Protein AF-A0A812L9G0-F1 (afdb_monomer_lite)

Structure (mmCIF, N/CA/C/O backbone):
data_AF-A0A812L9G0-F1
#
_entry.id   AF-A0A812L9G0-F1
#
loop_
_atom_site.group_PDB
_atom_site.id
_atom_site.type_symbol
_atom_site.label_atom_id
_atom_site.label_alt_id
_atom_site.label_comp_id
_atom_site.label_asym_id
_atom_site.label_entity_id
_atom_site.label_seq_id
_atom_site.pdbx_PDB_ins_code
_atom_site.Cartn_x
_atom_site.Cartn_y
_atom_site.Cartn_z
_atom_site.occupancy
_atom_site.B_iso_or_equiv
_atom_site.auth_seq_id
_atom_site.auth_comp_id
_atom_site.auth_asym_id
_atom_site.auth_atom_id
_atom_site.pdbx_PDB_model_num
ATOM 1 N N . MET A 1 1 ? 3.977 -1.102 -35.144 1.00 60.75 1 MET A N 1
ATOM 2 C CA . MET A 1 1 ? 3.939 -1.409 -33.696 1.00 60.75 1 MET A CA 1
ATOM 3 C C . MET A 1 1 ? 4.027 -2.919 -33.557 1.00 60.75 1 MET A C 1
ATOM 5 O O . MET A 1 1 ? 3.271 -3.590 -34.249 1.00 60.75 1 MET A O 1
ATOM 9 N N . ASN A 1 2 ? 4.974 -3.438 -32.769 1.00 75.88 2 ASN A N 1
ATOM 10 C CA . ASN A 1 2 ? 5.120 -4.880 -32.524 1.00 75.88 2 ASN A CA 1
ATOM 11 C C . ASN A 1 2 ? 3.761 -5.451 -32.038 1.00 75.88 2 ASN A C 1
ATOM 13 O O . ASN A 1 2 ? 3.171 -4.852 -31.133 1.00 75.88 2 ASN A O 1
ATOM 17 N N . PRO A 1 3 ? 3.220 -6.530 -32.642 1.00 83.62 3 PRO A N 1
ATOM 18 C CA . PRO A 1 3 ? 1.913 -7.077 -32.268 1.00 83.62 3 PRO A CA 1
ATOM 19 C C . PRO A 1 3 ? 1.847 -7.490 -30.790 1.00 83.62 3 PRO A C 1
ATOM 21 O O . PRO A 1 3 ? 0.841 -7.215 -30.140 1.00 83.62 3 PRO A O 1
ATOM 24 N N . LEU A 1 4 ? 2.942 -8.018 -30.237 1.00 85.75 4 LEU A N 1
ATOM 25 C CA . LEU A 1 4 ? 3.048 -8.394 -28.823 1.00 85.75 4 LEU A CA 1
ATOM 26 C C . LEU A 1 4 ? 2.984 -7.170 -27.900 1.00 85.75 4 LEU A C 1
ATOM 28 O O . LEU A 1 4 ? 2.400 -7.210 -26.822 1.00 85.75 4 LEU A O 1
ATOM 32 N N . LEU A 1 5 ? 3.541 -6.037 -28.337 1.00 85.44 5 LEU A N 1
ATOM 33 C CA . LEU A 1 5 ? 3.465 -4.789 -27.578 1.00 85.44 5 LEU A CA 1
ATOM 34 C C . LEU A 1 5 ? 2.039 -4.221 -27.568 1.00 85.44 5 LEU A C 1
ATOM 36 O O . LEU A 1 5 ? 1.603 -3.637 -26.576 1.00 85.44 5 LEU A O 1
ATOM 40 N N . LYS A 1 6 ? 1.301 -4.393 -28.671 1.00 86.62 6 LYS A N 1
ATOM 41 C CA . LYS A 1 6 ? -0.109 -3.997 -28.744 1.00 86.62 6 LYS A CA 1
ATOM 42 C C . LYS A 1 6 ? -0.955 -4.829 -27.780 1.00 86.62 6 LYS A C 1
ATOM 44 O O . LYS A 1 6 ? -1.781 -4.253 -27.082 1.00 86.62 6 LYS A O 1
ATOM 49 N N . GLU A 1 7 ? -0.722 -6.138 -27.727 1.00 91.25 7 GLU A N 1
ATOM 50 C CA . GLU A 1 7 ? -1.352 -7.054 -26.770 1.00 91.25 7 GLU A CA 1
ATOM 51 C C . GLU A 1 7 ? -1.037 -6.654 -25.320 1.00 91.25 7 GLU A C 1
ATOM 53 O O . GLU A 1 7 ? -1.951 -6.456 -24.522 1.00 91.25 7 GLU A O 1
ATOM 58 N N . LEU A 1 8 ? 0.236 -6.386 -25.000 1.00 89.75 8 LEU A N 1
ATOM 59 C CA . LEU A 1 8 ? 0.657 -5.972 -23.657 1.00 89.75 8 LEU A CA 1
ATOM 60 C C . LEU A 1 8 ? -0.122 -4.749 -23.149 1.00 89.75 8 LEU A C 1
ATOM 62 O O . LEU A 1 8 ? -0.543 -4.710 -21.993 1.00 89.75 8 LEU A O 1
ATOM 66 N N . LEU A 1 9 ? -0.326 -3.752 -24.015 1.00 86.69 9 LEU A N 1
ATOM 67 C CA . LEU A 1 9 ? -1.020 -2.503 -23.683 1.00 86.69 9 LEU A CA 1
ATOM 68 C C . LEU A 1 9 ? -2.556 -2.629 -23.678 1.00 86.69 9 LEU A C 1
ATOM 70 O O . LEU A 1 9 ? -3.247 -1.694 -23.260 1.00 86.69 9 LEU A O 1
ATOM 74 N N . GLN A 1 10 ? -3.115 -3.756 -24.131 1.00 88.69 10 GLN A N 1
ATOM 75 C CA . GLN A 1 10 ? -4.554 -4.012 -24.048 1.00 88.69 10 GLN A CA 1
ATOM 76 C C . GLN A 1 10 ? -4.996 -4.381 -22.629 1.00 88.69 10 GLN A C 1
ATOM 78 O O . GLN A 1 10 ? -6.117 -4.014 -22.265 1.00 88.69 10 GLN A O 1
ATOM 83 N N . HIS A 1 11 ? -4.127 -4.999 -21.822 1.00 88.38 11 HIS A N 1
ATOM 84 C CA . HIS A 1 11 ? -4.396 -5.303 -20.413 1.00 88.38 11 HIS A CA 1
ATOM 85 C C . HIS A 1 11 ? -4.643 -4.027 -19.601 1.00 88.38 11 HIS A C 1
ATOM 87 O O . HIS A 1 11 ? -3.842 -3.091 -19.635 1.00 88.38 11 HIS A O 1
ATOM 93 N N . SER A 1 12 ? -5.756 -3.986 -18.866 1.00 88.88 12 SER A N 1
ATOM 94 C CA . SER A 1 12 ? -6.216 -2.823 -18.092 1.00 88.88 12 SER A CA 1
ATOM 95 C C . SER A 1 12 ? -5.182 -2.313 -17.090 1.00 88.88 12 SER A C 1
ATOM 97 O O . SER A 1 12 ? -4.958 -1.110 -16.986 1.00 88.88 12 SER A O 1
ATOM 99 N N . GLU A 1 13 ? -4.516 -3.228 -16.402 1.00 90.69 13 GLU A N 1
ATOM 100 C CA . GLU A 1 13 ? -3.544 -3.000 -15.338 1.00 90.69 13 GLU A CA 1
ATOM 101 C C . GLU A 1 13 ? -2.267 -2.349 -15.881 1.00 90.69 13 GLU A C 1
ATOM 103 O O . GLU A 1 13 ? -1.614 -1.564 -15.197 1.00 90.69 13 GLU A O 1
ATOM 108 N N . ASN A 1 14 ? -1.945 -2.612 -17.150 1.00 94.25 14 ASN A N 1
ATOM 109 C CA . ASN A 1 14 ? -0.787 -2.044 -17.837 1.00 94.25 14 ASN A CA 1
ATOM 110 C C . ASN A 1 14 ? -1.069 -0.635 -18.394 1.00 94.25 14 ASN A C 1
ATOM 112 O O . ASN A 1 14 ? -0.154 0.040 -18.867 1.00 94.25 14 ASN A O 1
ATOM 116 N N . ARG A 1 15 ? -2.325 -0.160 -18.343 1.00 90.38 15 ARG A N 1
ATOM 117 C CA . ARG A 1 15 ? -2.711 1.204 -18.766 1.00 90.38 15 ARG A CA 1
ATOM 118 C C . ARG A 1 15 ? -2.458 2.258 -17.694 1.00 9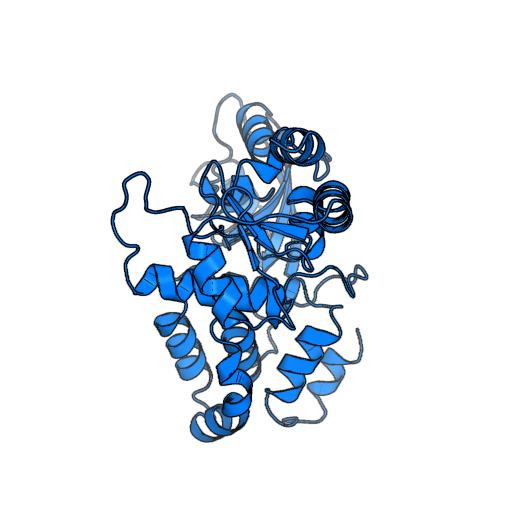0.38 15 ARG A C 1
ATOM 120 O O . ARG A 1 15 ? -2.685 3.441 -17.948 1.00 90.38 15 ARG A O 1
ATOM 127 N N . ILE A 1 16 ? -2.011 1.834 -16.521 1.00 90.31 16 ILE A N 1
ATOM 128 C CA . ILE A 1 16 ? -1.744 2.665 -15.357 1.00 90.31 16 ILE A CA 1
ATOM 129 C C . ILE A 1 16 ? -0.322 2.353 -14.886 1.00 90.31 16 ILE A C 1
ATOM 131 O O . ILE A 1 16 ? 0.092 1.197 -14.890 1.00 90.31 16 ILE A O 1
ATOM 135 N N . CYS A 1 17 ? 0.444 3.379 -14.523 1.00 92.62 17 CYS A N 1
ATOM 136 C CA . CYS A 1 17 ? 1.798 3.233 -14.004 1.00 92.62 17 CYS A CA 1
ATOM 137 C C . CYS A 1 17 ? 1.800 2.350 -12.751 1.00 92.62 17 CYS A C 1
ATOM 139 O O . CYS A 1 17 ? 1.008 2.572 -11.832 1.00 92.62 17 CYS A O 1
ATOM 141 N N . ALA A 1 18 ? 2.730 1.394 -12.694 1.00 93.31 18 ALA A N 1
ATOM 142 C CA . ALA A 1 18 ? 2.840 0.471 -11.572 1.00 93.31 18 ALA A CA 1
ATOM 143 C C . ALA A 1 18 ? 3.094 1.165 -10.221 1.00 93.31 18 ALA A C 1
ATOM 145 O O . ALA A 1 18 ? 2.741 0.578 -9.199 1.00 93.31 18 ALA A O 1
ATOM 146 N N . ASP A 1 19 ? 3.655 2.382 -10.198 1.00 90.62 19 ASP A N 1
ATOM 147 C CA . ASP A 1 19 ? 4.122 3.022 -8.957 1.00 90.62 19 ASP A CA 1
ATOM 148 C C . ASP A 1 19 ? 3.337 4.269 -8.538 1.00 90.62 19 ASP A C 1
ATOM 150 O O . ASP A 1 19 ? 3.069 4.426 -7.354 1.00 90.62 19 ASP A O 1
ATOM 154 N N . CYS A 1 20 ? 2.935 5.132 -9.477 1.00 83.88 20 CYS A N 1
ATOM 155 C CA . CYS A 1 20 ? 2.242 6.397 -9.167 1.00 83.88 20 CYS A CA 1
ATOM 156 C C . CYS A 1 20 ? 0.817 6.504 -9.734 1.00 83.88 20 CYS A C 1
ATOM 158 O O . CYS A 1 20 ? 0.151 7.521 -9.580 1.00 83.88 20 CYS A O 1
ATOM 160 N N . GLY A 1 21 ? 0.340 5.492 -10.463 1.00 85.06 21 GLY A N 1
ATOM 161 C CA . GLY A 1 21 ? -1.009 5.538 -11.031 1.00 85.06 21 GLY A CA 1
ATOM 162 C C . GLY A 1 21 ? -1.191 6.439 -12.268 1.00 85.06 21 GLY A C 1
ATOM 163 O O . GLY A 1 21 ? -2.309 6.554 -12.770 1.00 85.06 21 GLY A O 1
ATOM 164 N N . GLU A 1 22 ? -0.124 7.049 -12.796 1.00 85.88 22 GLU A N 1
ATOM 165 C CA . GLU A 1 22 ? -0.163 7.849 -14.033 1.00 85.88 22 GLU A CA 1
ATOM 166 C C . GLU A 1 22 ? -0.730 7.043 -15.212 1.00 85.88 22 GLU A C 1
ATOM 168 O O . GLU A 1 22 ? -0.421 5.858 -15.384 1.00 85.88 22 GLU A O 1
ATOM 173 N N . ARG A 1 23 ? -1.562 7.672 -16.046 1.00 88.56 23 ARG A N 1
ATOM 174 C CA . ARG A 1 23 ? -2.250 6.971 -17.138 1.00 88.56 23 ARG A CA 1
ATOM 175 C C . ARG A 1 23 ? -1.348 6.804 -18.354 1.00 88.56 23 ARG A C 1
ATOM 177 O O . ARG A 1 23 ? -0.465 7.606 -18.627 1.00 88.56 23 ARG A O 1
ATOM 184 N N . ALA A 1 24 ? -1.640 5.771 -19.139 1.00 89.00 24 ALA A N 1
ATOM 185 C CA . ALA A 1 24 ? -0.971 5.475 -20.401 1.00 89.00 24 ALA A CA 1
ATOM 186 C C . ALA A 1 24 ? 0.573 5.472 -20.300 1.00 89.00 24 ALA A C 1
ATOM 188 O O . ALA A 1 24 ? 1.233 6.117 -21.119 1.00 89.00 24 ALA A O 1
ATOM 189 N N . PRO A 1 25 ? 1.165 4.719 -19.351 1.00 93.19 25 PRO A N 1
ATOM 190 C CA . PRO A 1 25 ? 2.612 4.626 -19.222 1.00 93.19 25 PRO A CA 1
ATOM 191 C C . PRO A 1 25 ? 3.262 4.119 -20.524 1.00 93.19 25 PRO A C 1
ATOM 193 O O . PRO A 1 25 ? 2.663 3.384 -21.321 1.00 93.19 25 PRO A O 1
ATOM 196 N N . ARG A 1 26 ? 4.496 4.569 -20.770 1.00 94.12 26 ARG A N 1
ATOM 197 C CA . ARG A 1 26 ? 5.260 4.307 -22.009 1.00 94.12 26 ARG A CA 1
ATOM 198 C C . ARG A 1 26 ? 6.669 3.783 -21.749 1.00 94.12 26 ARG A C 1
ATOM 200 O O . ARG A 1 26 ? 7.466 3.678 -22.677 1.00 94.12 26 ARG A O 1
ATOM 207 N N . TRP A 1 27 ? 6.974 3.447 -20.504 1.00 97.06 27 TRP A N 1
ATOM 208 C CA . TRP A 1 27 ? 8.245 2.874 -20.088 1.00 97.06 27 TRP A CA 1
ATOM 209 C C . TRP A 1 27 ? 7.992 1.566 -19.352 1.00 97.06 27 TRP A C 1
ATOM 211 O O . TRP A 1 27 ? 6.874 1.277 -18.932 1.00 97.06 27 TRP A O 1
ATOM 221 N N . CYS A 1 28 ? 9.025 0.753 -19.206 1.00 97.31 28 CYS A N 1
ATOM 222 C CA . CYS A 1 28 ? 8.936 -0.510 -18.493 1.00 97.31 28 CYS A CA 1
ATOM 223 C C . CYS A 1 28 ? 10.249 -0.831 -17.788 1.00 97.31 28 CYS A C 1
ATOM 225 O O . CYS A 1 28 ? 11.309 -0.339 -18.177 1.00 97.31 28 CYS A O 1
ATOM 227 N N . SER A 1 29 ? 10.165 -1.678 -16.768 1.00 97.94 29 SER A N 1
ATOM 228 C CA . SER A 1 29 ? 11.305 -2.393 -16.213 1.00 97.94 29 SER A CA 1
ATOM 229 C C . SER A 1 29 ? 11.213 -3.857 -16.633 1.00 97.94 29 SER A C 1
ATOM 231 O O . SER A 1 29 ? 10.299 -4.569 -16.213 1.00 97.94 29 SER A O 1
ATOM 233 N N . ILE A 1 30 ? 12.139 -4.299 -17.484 1.00 94.81 30 ILE A N 1
ATOM 234 C CA . ILE A 1 30 ? 12.092 -5.616 -18.133 1.00 94.81 30 ILE A CA 1
ATOM 235 C C . ILE A 1 30 ? 12.241 -6.742 -17.108 1.00 94.81 30 ILE A C 1
ATOM 237 O O . ILE A 1 30 ? 11.440 -7.669 -17.069 1.00 94.81 30 ILE A O 1
ATOM 241 N N . ASN A 1 31 ? 13.253 -6.647 -16.244 1.00 89.12 31 ASN A N 1
ATOM 242 C CA . ASN A 1 31 ? 13.583 -7.691 -15.275 1.00 89.12 31 ASN A CA 1
ATOM 243 C C . ASN A 1 31 ? 12.571 -7.775 -14.119 1.00 89.12 31 ASN A C 1
ATOM 245 O O . ASN A 1 31 ? 12.355 -8.863 -13.580 1.00 89.12 31 ASN A O 1
ATOM 249 N N . LEU A 1 32 ? 11.944 -6.654 -13.748 1.00 94.81 32 LEU A N 1
ATOM 250 C CA . LEU A 1 32 ? 10.861 -6.622 -12.762 1.00 94.81 32 LEU A CA 1
ATOM 251 C C . LEU A 1 32 ? 9.521 -7.045 -13.379 1.00 94.81 32 LEU A C 1
ATOM 253 O O . LEU A 1 32 ? 8.718 -7.680 -12.701 1.00 94.81 32 LEU A O 1
ATOM 257 N N . GLY A 1 33 ? 9.314 -6.784 -14.672 1.00 95.62 33 GLY A N 1
ATOM 258 C CA . GLY A 1 33 ? 8.090 -7.138 -15.387 1.00 95.62 33 GLY A CA 1
ATOM 259 C C . GLY A 1 33 ? 6.967 -6.108 -15.246 1.00 95.62 33 GLY A C 1
ATOM 260 O O . GLY A 1 33 ? 5.805 -6.494 -15.288 1.00 95.62 33 GLY A O 1
ATOM 261 N N . VAL A 1 34 ? 7.294 -4.827 -15.043 1.00 97.12 34 VAL A N 1
ATOM 262 C CA . VAL A 1 34 ? 6.317 -3.755 -14.763 1.00 97.12 34 VAL A CA 1
ATOM 263 C C . VAL A 1 34 ? 6.360 -2.640 -15.812 1.00 97.12 34 VAL A C 1
ATOM 265 O O . VAL A 1 34 ? 7.418 -2.331 -16.364 1.00 97.12 34 VAL A O 1
ATOM 268 N N . ILE A 1 35 ? 5.213 -2.013 -16.068 1.00 97.19 35 ILE A N 1
ATOM 269 C CA . ILE A 1 35 ? 5.012 -0.867 -16.958 1.00 97.19 35 ILE A CA 1
ATOM 270 C C . ILE A 1 35 ? 4.835 0.403 -16.111 1.00 97.19 35 ILE A C 1
ATOM 272 O O . ILE A 1 35 ? 3.977 0.468 -15.227 1.00 97.19 35 ILE A O 1
ATOM 276 N N . ILE A 1 36 ? 5.640 1.426 -16.399 1.00 96.12 36 ILE A N 1
ATOM 277 C CA . ILE A 1 36 ? 5.808 2.640 -15.588 1.00 96.12 36 ILE A CA 1
ATOM 278 C C . ILE A 1 36 ? 5.808 3.917 -16.447 1.00 96.12 36 ILE A C 1
ATOM 280 O O . ILE A 1 36 ? 6.030 3.882 -17.661 1.00 96.12 36 ILE A O 1
ATOM 284 N N . CYS A 1 37 ? 5.519 5.068 -15.836 1.00 93.50 37 CYS A N 1
ATOM 285 C CA . CYS A 1 37 ? 5.588 6.371 -16.507 1.00 93.50 37 CYS A CA 1
ATOM 286 C C . CYS A 1 37 ? 7.040 6.860 -16.666 1.00 93.50 37 CYS A C 1
ATOM 288 O O . CYS A 1 37 ? 7.981 6.222 -16.187 1.00 93.50 37 CYS A O 1
ATOM 290 N N . ALA A 1 38 ? 7.236 7.988 -17.353 1.00 92.81 38 ALA A N 1
ATOM 291 C CA . ALA A 1 38 ? 8.567 8.537 -17.618 1.00 92.81 38 ALA A CA 1
ATOM 292 C C . ALA A 1 38 ? 9.281 8.997 -16.333 1.00 92.81 38 ALA A C 1
ATOM 294 O O . ALA A 1 38 ? 10.488 8.798 -16.179 1.00 92.81 38 ALA A O 1
ATOM 295 N N . GLU A 1 39 ? 8.528 9.559 -15.393 1.00 90.12 39 GLU A N 1
ATOM 296 C CA . GLU A 1 39 ? 9.006 10.053 -14.104 1.00 90.12 39 GLU A CA 1
ATOM 297 C C . GLU A 1 39 ? 9.476 8.886 -13.230 1.00 90.12 39 GLU A C 1
ATOM 299 O O . GLU A 1 39 ? 10.622 8.870 -12.771 1.00 90.12 39 GLU A O 1
ATOM 304 N N . CYS A 1 40 ? 8.637 7.853 -13.083 1.00 92.81 40 CYS A N 1
ATOM 305 C CA . CYS A 1 40 ? 8.994 6.631 -12.360 1.00 92.81 40 CYS A CA 1
ATOM 306 C C . CYS A 1 40 ? 10.169 5.916 -13.036 1.00 92.81 40 CYS A C 1
ATOM 308 O O . CYS A 1 40 ? 11.082 5.468 -12.350 1.00 92.81 40 CYS A O 1
ATOM 310 N N . ALA A 1 41 ? 10.237 5.894 -14.371 1.00 95.88 41 ALA A N 1
ATOM 311 C CA . ALA A 1 41 ? 11.404 5.386 -15.092 1.00 95.88 41 ALA A CA 1
ATOM 312 C C . ALA A 1 41 ? 12.694 6.148 -14.730 1.00 95.88 41 ALA A C 1
ATOM 314 O O . ALA A 1 41 ? 13.754 5.537 -14.589 1.00 95.88 41 ALA A O 1
ATOM 315 N N . GLY A 1 42 ? 12.619 7.466 -14.522 1.00 93.75 42 GLY A N 1
ATOM 316 C CA . GLY A 1 42 ? 13.723 8.275 -13.998 1.00 93.75 42 GLY A CA 1
ATOM 317 C C . GLY A 1 42 ? 14.185 7.841 -12.604 1.00 93.75 42 GLY A C 1
ATOM 318 O O . GLY A 1 42 ? 15.388 7.741 -12.365 1.00 93.75 42 GLY A O 1
ATOM 319 N N . LEU A 1 43 ? 13.251 7.525 -11.707 1.00 91.44 43 LEU A N 1
ATOM 320 C CA . LEU A 1 43 ? 13.550 7.035 -10.356 1.00 91.44 43 LEU A CA 1
ATOM 321 C C . LEU A 1 43 ? 14.093 5.599 -10.367 1.00 91.44 43 LEU A C 1
ATOM 323 O O . LEU A 1 43 ? 15.086 5.317 -9.702 1.00 91.44 43 LEU A O 1
ATOM 327 N N . HIS A 1 44 ? 13.536 4.718 -11.200 1.00 95.38 44 HIS A N 1
ATOM 328 C CA . HIS A 1 44 ? 14.026 3.352 -11.396 1.00 95.38 44 HIS A CA 1
ATOM 329 C C . HIS A 1 44 ? 15.486 3.309 -11.865 1.00 95.38 44 HIS A C 1
ATOM 331 O O . HIS A 1 44 ? 16.242 2.433 -11.444 1.00 95.38 44 HIS A O 1
ATOM 337 N N . ARG A 1 45 ? 15.926 4.271 -12.689 1.00 94.94 45 ARG A N 1
ATOM 338 C CA . ARG A 1 45 ? 17.342 4.380 -13.089 1.00 94.94 45 ARG A CA 1
ATOM 339 C C . ARG A 1 45 ? 18.273 4.610 -11.893 1.00 94.94 45 ARG A C 1
ATOM 341 O O . ARG A 1 45 ? 19.398 4.119 -11.918 1.00 94.94 45 ARG A O 1
ATOM 348 N N . LYS A 1 46 ? 17.809 5.289 -10.834 1.00 91.69 46 LYS A N 1
ATOM 349 C CA . LYS A 1 46 ? 18.583 5.517 -9.598 1.00 91.69 46 LYS A CA 1
ATOM 350 C C . LYS A 1 46 ? 18.767 4.252 -8.747 1.00 91.69 46 LYS A C 1
ATOM 352 O O . LYS A 1 46 ? 19.592 4.273 -7.836 1.00 91.69 46 LYS A O 1
ATOM 357 N N . LEU A 1 47 ? 18.013 3.179 -9.013 1.00 88.69 47 LEU A N 1
ATOM 358 C CA . LEU A 1 47 ? 18.188 1.873 -8.358 1.00 88.69 47 LEU A CA 1
ATOM 359 C C . LEU A 1 47 ? 19.371 1.090 -8.952 1.00 88.69 47 LEU A C 1
ATOM 361 O O . LEU A 1 47 ? 19.952 0.229 -8.301 1.00 88.69 47 LEU A O 1
ATOM 365 N N . GLY A 1 48 ? 19.740 1.384 -10.201 1.00 88.19 48 GLY A N 1
ATOM 366 C CA . GLY A 1 48 ? 20.740 0.633 -10.955 1.00 88.19 48 GLY A CA 1
ATOM 367 C C . GLY A 1 48 ? 20.171 -0.600 -11.670 1.00 88.19 48 GLY A C 1
ATOM 368 O O . GLY A 1 48 ? 19.157 -1.181 -11.283 1.00 88.19 48 GLY A O 1
ATOM 369 N N . THR A 1 49 ? 20.860 -1.022 -12.733 1.00 89.06 49 THR A N 1
ATOM 370 C CA . THR A 1 49 ? 20.398 -2.067 -13.672 1.00 89.06 49 THR A CA 1
ATOM 371 C C . THR A 1 49 ? 20.280 -3.460 -13.058 1.00 89.06 49 THR A C 1
ATOM 373 O O . THR A 1 49 ? 19.484 -4.265 -13.530 1.00 89.06 49 THR A O 1
ATOM 376 N N . HIS A 1 50 ? 21.036 -3.734 -11.992 1.00 76.50 50 HIS A N 1
ATOM 377 C CA . HIS A 1 50 ? 20.948 -4.972 -11.214 1.00 76.50 50 HIS A CA 1
ATOM 378 C C . HIS A 1 50 ? 19.610 -5.126 -10.465 1.00 76.50 50 HIS A C 1
ATOM 380 O O . HIS A 1 50 ? 19.218 -6.250 -10.163 1.00 76.50 50 HIS A O 1
ATOM 386 N N . ILE A 1 51 ? 18.898 -4.020 -10.206 1.00 84.44 51 ILE A N 1
ATOM 387 C CA . ILE A 1 51 ? 17.570 -4.009 -9.570 1.00 84.44 51 ILE A CA 1
ATOM 388 C C . ILE A 1 51 ? 16.484 -3.744 -10.609 1.00 84.44 51 ILE A C 1
ATOM 390 O O . ILE A 1 51 ? 15.510 -4.488 -10.679 1.00 84.44 51 ILE A O 1
ATOM 394 N N . SER A 1 52 ? 16.645 -2.714 -11.444 1.00 95.75 52 SER A N 1
ATOM 395 C CA . SER A 1 52 ? 15.660 -2.344 -12.461 1.00 95.75 52 SER A CA 1
ATOM 396 C C . SER A 1 52 ? 16.315 -2.029 -13.801 1.00 95.75 52 SER A C 1
ATOM 398 O O . SER A 1 52 ? 17.052 -1.052 -13.939 1.00 95.75 52 SER A O 1
ATOM 400 N N . PHE A 1 53 ? 15.964 -2.803 -14.822 1.00 95.00 53 PHE A N 1
ATOM 401 C CA . PHE A 1 53 ? 16.419 -2.614 -16.192 1.00 95.00 53 PHE A CA 1
ATOM 402 C C . PHE A 1 53 ? 15.343 -1.909 -17.025 1.00 95.00 53 PHE A C 1
ATOM 404 O O . PHE A 1 53 ? 14.378 -2.529 -17.468 1.00 95.00 53 PHE A O 1
ATOM 411 N N . VAL A 1 54 ? 15.503 -0.594 -17.198 1.00 97.44 54 VAL A N 1
ATOM 412 C CA . VAL A 1 54 ? 14.488 0.301 -17.778 1.00 97.44 54 VAL A CA 1
ATOM 413 C C . VAL A 1 54 ? 14.621 0.409 -19.298 1.00 97.44 54 VAL A C 1
ATOM 415 O O . VAL A 1 54 ? 15.717 0.673 -19.784 1.00 97.44 54 VAL A O 1
ATOM 418 N N . GLN A 1 55 ? 13.503 0.296 -20.022 1.00 96.38 55 GLN A N 1
ATOM 419 C CA . GLN A 1 55 ? 13.404 0.554 -21.466 1.00 96.38 55 GLN A CA 1
ATOM 420 C C . GLN A 1 55 ? 12.127 1.333 -21.818 1.00 96.38 55 GLN A C 1
ATOM 422 O O . GLN A 1 55 ? 11.104 1.228 -21.133 1.00 96.38 55 GLN A O 1
ATOM 427 N N . SER A 1 56 ? 12.169 2.110 -22.898 1.00 95.88 56 SER A N 1
ATOM 428 C CA . SER A 1 56 ? 11.010 2.766 -23.499 1.00 95.88 56 SER A CA 1
ATOM 429 C C . SER A 1 56 ? 10.223 1.791 -24.369 1.00 95.88 56 SER A C 1
ATOM 431 O O . SER A 1 56 ? 10.775 1.107 -25.223 1.00 95.88 56 SER A O 1
ATOM 433 N N . LEU A 1 57 ? 8.899 1.782 -24.214 1.00 92.56 57 LEU A N 1
ATOM 434 C CA . LEU A 1 57 ? 8.003 1.000 -25.068 1.00 92.56 57 LEU A CA 1
ATOM 435 C C . LEU A 1 57 ? 7.836 1.611 -26.468 1.00 92.56 57 LEU A C 1
ATOM 437 O O . LEU A 1 57 ? 7.395 0.923 -27.384 1.00 92.56 57 LEU A O 1
ATOM 441 N N . SER A 1 58 ? 8.128 2.904 -26.632 1.00 87.44 58 SER A N 1
ATOM 442 C CA . SER A 1 58 ? 7.920 3.628 -27.893 1.00 87.44 58 SER A CA 1
ATOM 443 C C . SER A 1 58 ? 9.206 4.086 -28.571 1.00 87.44 58 SER A C 1
ATOM 445 O O . SER A 1 58 ? 9.196 4.257 -29.787 1.00 87.44 58 SER A O 1
ATOM 447 N N . LEU A 1 59 ? 10.273 4.332 -27.805 1.00 90.44 59 LEU A N 1
ATOM 448 C CA . LEU A 1 59 ? 11.529 4.880 -28.326 1.00 90.44 59 LEU A CA 1
ATOM 449 C C . LEU A 1 59 ? 12.604 3.808 -28.542 1.00 90.44 59 LEU A C 1
ATOM 451 O O . LEU A 1 59 ? 13.448 3.984 -29.415 1.00 90.44 59 LEU A O 1
ATOM 455 N N . ASP A 1 60 ? 12.560 2.707 -27.788 1.00 91.69 60 ASP A N 1
ATOM 456 C CA . ASP A 1 60 ? 13.566 1.649 -27.860 1.00 91.69 60 ASP A CA 1
ATOM 457 C C . ASP A 1 60 ? 13.076 0.455 -28.688 1.00 91.69 60 ASP A C 1
ATOM 459 O O . ASP A 1 60 ? 11.884 0.139 -28.755 1.00 91.69 60 ASP A O 1
ATOM 463 N N . VAL A 1 61 ? 14.023 -0.252 -29.307 1.00 89.44 61 VAL A N 1
ATOM 464 C CA . VAL A 1 61 ? 13.754 -1.528 -29.978 1.00 89.44 61 VAL A CA 1
ATOM 465 C C . VAL A 1 61 ? 13.811 -2.644 -28.938 1.00 89.44 61 VAL A C 1
ATOM 467 O O . VAL A 1 61 ? 14.884 -3.036 -28.478 1.00 89.44 61 VAL A O 1
ATOM 470 N N . LEU A 1 62 ? 12.642 -3.160 -28.561 1.00 90.06 62 LEU A N 1
ATOM 471 C CA . LEU A 1 62 ? 12.519 -4.265 -27.612 1.00 90.06 62 LEU A CA 1
ATOM 472 C C . LEU A 1 62 ? 12.671 -5.614 -28.315 1.00 90.06 62 LEU A C 1
ATOM 474 O O . LEU A 1 62 ? 12.072 -5.847 -29.365 1.00 90.06 62 LEU A O 1
ATOM 478 N N . LYS A 1 63 ? 13.431 -6.522 -27.698 1.00 91.06 63 LYS A N 1
ATOM 479 C CA . LYS A 1 63 ? 13.498 -7.927 -28.116 1.00 91.06 63 LYS A CA 1
ATOM 480 C C . LYS A 1 63 ? 12.170 -8.622 -27.821 1.00 91.06 63 LYS A C 1
ATOM 482 O O . LYS A 1 63 ? 11.590 -8.384 -26.762 1.00 91.06 63 LYS A O 1
ATOM 487 N N . ASP A 1 64 ? 11.744 -9.536 -28.688 1.00 88.69 64 ASP A N 1
ATOM 488 C CA . ASP A 1 64 ? 10.483 -10.268 -28.501 1.00 88.69 64 ASP A CA 1
ATOM 489 C C . ASP A 1 64 ? 10.448 -11.040 -27.173 1.00 88.69 64 ASP A C 1
ATOM 491 O O . ASP A 1 64 ? 9.446 -10.996 -26.467 1.00 88.69 64 ASP A O 1
ATOM 495 N N . GLU A 1 65 ? 11.572 -11.634 -26.762 1.00 90.75 65 GLU A N 1
ATOM 496 C CA . GLU A 1 65 ? 11.723 -12.301 -25.458 1.00 90.75 65 GLU A CA 1
ATOM 497 C C . GLU A 1 65 ? 11.418 -11.369 -24.273 1.00 90.75 65 GLU A C 1
ATOM 499 O O . GLU A 1 65 ? 10.831 -11.783 -23.275 1.00 90.75 65 GLU A O 1
ATOM 504 N N . TRP A 1 66 ? 11.804 -10.093 -24.366 1.00 93.44 66 TRP A N 1
ATOM 505 C CA . TRP A 1 66 ? 11.526 -9.109 -23.320 1.00 93.44 66 TRP A CA 1
ATOM 506 C C . TRP A 1 66 ? 10.050 -8.727 -23.295 1.00 93.44 66 TRP A C 1
ATOM 508 O O . TRP A 1 66 ? 9.468 -8.601 -22.220 1.00 93.44 66 TRP A O 1
ATOM 518 N N . VAL A 1 67 ? 9.424 -8.586 -24.465 1.00 91.50 67 VAL A N 1
ATOM 519 C CA . VAL A 1 67 ? 7.984 -8.310 -24.553 1.00 91.50 67 VAL A CA 1
ATOM 520 C C . VAL A 1 67 ? 7.174 -9.494 -24.018 1.00 91.50 67 VAL A C 1
ATOM 522 O O . VAL A 1 67 ? 6.214 -9.290 -23.283 1.00 91.50 67 VAL A O 1
ATOM 525 N N . GLN A 1 68 ? 7.602 -10.728 -24.291 1.00 90.06 68 GLN A N 1
ATOM 526 C CA . GLN A 1 68 ? 6.999 -11.936 -23.721 1.00 90.06 68 GLN A CA 1
ATOM 527 C C . GLN A 1 68 ? 7.138 -11.997 -22.195 1.00 90.06 68 GLN A C 1
ATOM 529 O O . GLN A 1 68 ? 6.179 -12.348 -21.510 1.00 90.06 68 GLN A O 1
ATOM 534 N N . GLN A 1 69 ? 8.289 -11.606 -21.635 1.00 89.25 69 GLN A N 1
ATOM 535 C CA . GLN A 1 69 ? 8.450 -11.500 -20.178 1.00 89.25 69 GLN A CA 1
ATOM 536 C C . GLN A 1 69 ? 7.493 -10.473 -19.562 1.00 89.25 69 GLN A C 1
ATOM 538 O O . GLN A 1 69 ? 6.921 -10.727 -18.500 1.00 89.25 69 GLN A O 1
ATOM 543 N N . LEU A 1 70 ? 7.300 -9.330 -20.227 1.00 92.75 70 LEU A N 1
ATOM 544 C CA . LEU A 1 70 ? 6.340 -8.315 -19.795 1.00 92.75 70 LEU A CA 1
ATOM 545 C C . LEU A 1 70 ? 4.898 -8.829 -19.878 1.00 92.75 70 LEU A C 1
ATOM 547 O O . LEU A 1 70 ? 4.133 -8.577 -18.955 1.00 92.75 70 LEU A O 1
ATOM 551 N N . LEU A 1 71 ? 4.536 -9.571 -20.928 1.00 90.69 71 LEU A N 1
ATOM 552 C CA . LEU A 1 71 ? 3.212 -10.191 -21.073 1.00 90.69 71 LEU A CA 1
ATOM 553 C C . LEU A 1 71 ? 2.938 -11.226 -19.977 1.00 90.69 71 LEU A C 1
ATOM 555 O O . LEU A 1 71 ? 1.852 -11.249 -19.409 1.00 90.69 71 LEU A O 1
ATOM 559 N N . ALA A 1 72 ? 3.934 -12.050 -19.646 1.00 87.62 72 ALA A N 1
ATOM 560 C CA . ALA A 1 72 ? 3.798 -13.099 -18.639 1.00 87.62 72 ALA A CA 1
ATOM 561 C C . ALA A 1 72 ? 3.652 -12.565 -17.202 1.00 87.62 72 ALA A C 1
ATOM 563 O O . ALA A 1 72 ? 3.138 -13.272 -16.340 1.00 87.62 72 ALA A O 1
ATOM 564 N N . ARG A 1 73 ? 4.140 -11.349 -16.921 1.00 88.06 73 ARG A N 1
ATOM 565 C CA . ARG A 1 73 ? 4.097 -10.739 -15.582 1.00 88.06 73 ARG A CA 1
ATOM 566 C C . ARG A 1 73 ? 3.106 -9.580 -15.534 1.00 88.06 73 ARG A C 1
ATOM 568 O O . ARG A 1 73 ? 2.072 -9.662 -14.876 1.00 88.06 73 ARG A O 1
ATOM 575 N N . GLY A 1 74 ? 3.429 -8.502 -16.240 1.00 92.44 74 GLY A N 1
ATOM 576 C CA . GLY A 1 74 ? 2.657 -7.268 -16.258 1.00 92.44 74 GLY A CA 1
ATOM 577 C C . GLY A 1 74 ? 2.463 -6.638 -14.877 1.00 92.44 74 GLY A C 1
ATOM 578 O O . GLY A 1 74 ? 2.955 -7.103 -13.845 1.00 92.44 74 GLY A O 1
ATOM 579 N N . ASN A 1 75 ? 1.687 -5.557 -14.849 1.00 94.69 75 ASN A N 1
ATOM 580 C CA . ASN A 1 75 ? 1.428 -4.819 -13.615 1.00 94.69 75 ASN A CA 1
ATOM 581 C C . ASN A 1 75 ? 0.556 -5.596 -12.626 1.00 94.69 75 ASN A C 1
ATOM 583 O O . ASN A 1 75 ? 0.714 -5.406 -11.424 1.00 94.69 75 ASN A O 1
ATOM 587 N N . ALA A 1 76 ? -0.310 -6.494 -13.106 1.00 90.19 76 ALA A N 1
ATOM 588 C CA . ALA A 1 76 ? -1.133 -7.346 -12.249 1.00 90.19 76 ALA A CA 1
ATOM 589 C C . ALA A 1 76 ? -0.269 -8.276 -11.377 1.00 90.19 76 ALA A C 1
ATOM 591 O O . ALA A 1 76 ? -0.343 -8.211 -10.149 1.00 90.19 76 ALA A O 1
ATOM 592 N N . ALA A 1 77 ? 0.619 -9.075 -11.985 1.00 87.88 77 ALA A N 1
ATOM 593 C CA . ALA A 1 77 ? 1.524 -9.933 -11.217 1.00 87.88 77 ALA A CA 1
ATOM 594 C C . ALA A 1 77 ? 2.581 -9.113 -10.462 1.00 87.88 77 ALA A C 1
ATOM 596 O O . ALA A 1 77 ? 3.024 -9.505 -9.384 1.00 87.88 77 ALA A O 1
ATOM 597 N N . GLY A 1 78 ? 2.975 -7.954 -11.004 1.00 90.19 78 GLY A N 1
ATOM 598 C CA . GLY A 1 78 ? 3.826 -6.994 -10.307 1.00 90.19 78 GLY A CA 1
ATOM 599 C C . GLY A 1 78 ? 3.221 -6.537 -8.978 1.00 90.19 78 GLY A C 1
ATOM 600 O O . GLY A 1 78 ? 3.916 -6.557 -7.965 1.00 90.19 78 GLY A O 1
ATOM 601 N N . ALA A 1 79 ? 1.932 -6.190 -8.956 1.00 87.31 79 ALA A N 1
ATOM 602 C CA . ALA A 1 79 ? 1.216 -5.832 -7.733 1.00 87.31 79 ALA A CA 1
ATOM 603 C C . ALA A 1 79 ? 1.098 -7.031 -6.783 1.00 87.31 79 ALA A C 1
ATOM 605 O O . ALA A 1 79 ? 1.438 -6.919 -5.608 1.00 87.31 79 ALA A O 1
ATOM 606 N N . GLU A 1 80 ? 0.724 -8.211 -7.288 1.00 84.50 80 GLU A N 1
ATOM 607 C CA . GLU A 1 80 ? 0.652 -9.413 -6.450 1.00 84.50 80 GLU A CA 1
ATOM 608 C C . GLU A 1 80 ? 2.000 -9.762 -5.801 1.00 84.50 80 GLU A C 1
ATOM 610 O O . GLU A 1 80 ? 2.042 -10.266 -4.681 1.00 84.50 80 GLU A O 1
ATOM 615 N N . ARG A 1 81 ? 3.113 -9.504 -6.488 1.00 83.19 81 ARG A N 1
ATOM 616 C CA . ARG A 1 81 ? 4.445 -9.811 -5.972 1.00 83.19 81 ARG A CA 1
ATOM 617 C C . ARG A 1 81 ? 4.980 -8.728 -5.048 1.00 83.19 81 ARG A C 1
ATOM 619 O O . ARG A 1 81 ? 5.452 -9.049 -3.964 1.00 83.19 81 ARG A O 1
ATOM 626 N N . PHE A 1 82 ? 4.996 -7.484 -5.513 1.00 84.31 82 PHE A N 1
ATOM 627 C CA . PHE A 1 82 ? 5.719 -6.379 -4.883 1.00 84.31 82 PHE A CA 1
ATOM 628 C C . PHE A 1 82 ? 4.825 -5.475 -4.031 1.00 84.31 82 PHE A C 1
ATOM 630 O O . PHE A 1 82 ? 5.337 -4.521 -3.461 1.00 84.31 82 PHE A O 1
ATOM 637 N N . GLU A 1 83 ? 3.518 -5.735 -3.955 1.00 82.12 83 GLU A N 1
ATOM 638 C CA . GLU A 1 83 ? 2.561 -4.993 -3.117 1.00 82.12 83 GLU A CA 1
ATOM 639 C C . GLU A 1 83 ? 1.702 -5.933 -2.249 1.00 82.12 83 GLU A C 1
ATOM 641 O O . GLU A 1 83 ? 0.710 -5.513 -1.662 1.00 82.12 83 GLU A O 1
ATOM 646 N N . ALA A 1 84 ? 2.070 -7.211 -2.129 1.00 78.00 84 ALA A N 1
ATOM 647 C CA . ALA A 1 84 ? 1.290 -8.209 -1.399 1.00 78.00 84 ALA A CA 1
ATOM 648 C C . ALA A 1 84 ? 1.051 -7.900 0.081 1.00 78.00 84 ALA A C 1
ATOM 650 O O . ALA A 1 84 ? -0.020 -8.204 0.602 1.00 78.00 84 ALA A O 1
ATOM 651 N N . SER A 1 85 ? 2.060 -7.362 0.761 1.00 66.75 85 SER A N 1
ATOM 652 C CA . SER A 1 85 ? 1.986 -6.923 2.158 1.00 66.75 85 SER A CA 1
ATOM 653 C C . SER A 1 85 ? 2.104 -5.403 2.273 1.00 66.75 85 SER A C 1
ATOM 655 O O . SER A 1 85 ? 2.531 -4.883 3.303 1.00 66.75 85 SER A O 1
ATOM 657 N N . LEU A 1 86 ? 1.732 -4.682 1.206 1.00 68.56 86 LEU A N 1
ATOM 658 C CA . LEU A 1 86 ? 1.687 -3.225 1.215 1.00 68.56 86 LEU A CA 1
ATOM 659 C C . LEU A 1 86 ? 0.684 -2.758 2.288 1.00 68.56 86 LEU A C 1
ATOM 661 O O . LEU A 1 86 ? -0.471 -3.199 2.261 1.00 68.56 86 LEU A O 1
ATOM 665 N N . PRO A 1 87 ? 1.086 -1.887 3.233 1.00 60.16 87 PRO A N 1
ATOM 666 C CA . PRO A 1 87 ? 0.170 -1.356 4.236 1.00 60.16 87 PRO A CA 1
ATOM 667 C C . PRO A 1 87 ? -0.999 -0.621 3.585 1.00 60.16 87 PRO A C 1
ATOM 669 O O . PRO A 1 87 ? -0.836 0.105 2.609 1.00 60.16 87 PRO A O 1
ATOM 672 N N . ARG A 1 88 ? -2.194 -0.803 4.147 1.00 53.94 88 ARG A N 1
ATOM 673 C CA . ARG A 1 88 ? -3.475 -0.358 3.561 1.00 53.94 88 ARG A CA 1
ATOM 674 C C . ARG A 1 88 ? -3.606 1.164 3.436 1.00 53.94 88 ARG A C 1
ATOM 676 O O . ARG A 1 88 ? -4.343 1.656 2.581 1.00 53.94 88 ARG A O 1
ATOM 683 N N . SER A 1 89 ? -2.917 1.874 4.311 1.00 44.81 89 SER A N 1
ATOM 684 C CA . SER A 1 89 ? -2.813 3.327 4.440 1.00 44.81 89 SER A CA 1
ATOM 685 C C . SER A 1 89 ? -1.830 3.954 3.450 1.00 44.81 89 SER A C 1
ATOM 687 O O . SER A 1 89 ? -1.948 5.138 3.139 1.00 44.81 89 SER A O 1
ATOM 689 N N . TRP A 1 90 ? -0.947 3.153 2.851 1.00 50.44 90 TRP A N 1
ATOM 690 C CA . TRP A 1 90 ? -0.140 3.595 1.729 1.00 50.44 90 TRP A CA 1
ATOM 691 C C . TRP A 1 90 ? -0.959 3.544 0.442 1.00 50.44 90 TRP A C 1
ATOM 693 O O . TRP A 1 90 ? -1.296 2.485 -0.087 1.00 50.44 90 TRP A O 1
ATOM 703 N N . SER A 1 91 ? -1.278 4.727 -0.077 1.00 51.94 91 SER A N 1
ATOM 704 C CA . SER A 1 91 ? -1.721 4.886 -1.459 1.00 51.94 91 SER A CA 1
ATOM 705 C C . SER A 1 91 ? -0.512 5.183 -2.336 1.00 51.94 91 SER A C 1
ATOM 707 O O . SER A 1 91 ? 0.427 5.860 -1.913 1.00 51.94 91 SER A O 1
ATOM 709 N N . LYS A 1 92 ? -0.523 4.657 -3.566 1.00 62.06 92 LYS A N 1
ATOM 710 C CA . LYS A 1 92 ? 0.426 5.088 -4.599 1.00 62.06 92 LYS A CA 1
ATOM 711 C C . LYS A 1 92 ? 0.370 6.615 -4.645 1.00 62.06 92 LYS A C 1
ATOM 713 O O . LYS A 1 92 ? -0.746 7.120 -4.784 1.00 62.06 92 LYS A O 1
ATOM 718 N N . PRO A 1 93 ? 1.502 7.334 -4.504 1.00 61.56 93 PRO A N 1
ATOM 719 C CA . PRO A 1 93 ? 1.497 8.787 -4.594 1.00 61.56 93 PRO A CA 1
ATOM 720 C C . PRO A 1 93 ? 0.753 9.177 -5.866 1.00 61.56 93 PRO A C 1
ATOM 722 O O . PRO A 1 93 ? 1.135 8.716 -6.945 1.00 61.56 93 PRO A O 1
ATOM 725 N N . GLU A 1 94 ? -0.350 9.920 -5.729 1.00 55.53 94 GLU A N 1
ATOM 726 C CA . GLU A 1 94 ? -1.178 10.259 -6.882 1.00 55.53 94 GLU A CA 1
ATOM 727 C C . GLU A 1 94 ? -0.316 10.981 -7.919 1.00 55.53 94 GLU A C 1
ATOM 729 O O . GLU A 1 94 ? 0.537 11.812 -7.592 1.00 55.53 94 GLU A O 1
ATOM 734 N N . ALA A 1 95 ? -0.541 10.650 -9.187 1.00 53.09 95 ALA A N 1
ATOM 735 C CA . ALA A 1 95 ? -0.023 11.411 -10.304 1.00 53.09 95 ALA A CA 1
ATOM 736 C C . ALA A 1 95 ? -0.478 12.878 -10.187 1.00 53.09 95 ALA A C 1
ATOM 738 O O . ALA A 1 95 ? -1.577 13.238 -10.602 1.00 53.09 95 ALA A O 1
ATOM 739 N N . LEU A 1 96 ? 0.374 13.736 -9.626 1.00 49.47 96 LEU A N 1
ATOM 740 C CA . LEU A 1 96 ? 0.104 15.167 -9.444 1.00 49.47 96 LEU A CA 1
ATOM 741 C C . LEU A 1 96 ? 0.141 15.972 -10.756 1.00 49.47 96 LEU A C 1
ATOM 743 O O . LEU A 1 96 ? 0.031 17.193 -10.728 1.00 49.47 96 LEU A O 1
ATOM 747 N N . SER A 1 97 ? 0.264 15.322 -11.914 1.00 45.72 97 SER A N 1
ATOM 748 C CA . SER A 1 97 ? 0.598 16.010 -13.161 1.00 45.72 97 SER A CA 1
ATOM 749 C C . SER A 1 97 ? -0.228 15.527 -14.352 1.00 45.72 97 SER A C 1
ATOM 751 O O . SER A 1 97 ? 0.319 15.146 -15.384 1.00 45.72 97 SER A O 1
ATOM 753 N N . SER A 1 98 ? -1.552 15.678 -14.297 1.00 42.25 98 SER A N 1
ATOM 754 C CA . SER A 1 98 ? -2.307 15.886 -15.543 1.00 42.25 98 SER A CA 1
ATOM 755 C C . SER A 1 98 ? -1.977 17.281 -16.097 1.00 42.25 98 SER A C 1
ATOM 757 O O . SER A 1 98 ? -2.789 18.190 -15.976 1.00 42.25 98 SER A O 1
ATOM 759 N N . GLY A 1 99 ? -0.772 17.494 -16.645 1.00 45.06 99 GLY A N 1
ATOM 760 C CA . GLY A 1 99 ? -0.436 18.802 -17.233 1.00 45.06 99 GLY A CA 1
ATOM 761 C C . GLY A 1 99 ? 1.028 19.229 -17.337 1.00 45.06 99 GLY A C 1
ATOM 762 O O . GLY A 1 99 ? 1.265 20.373 -17.699 1.00 45.06 99 GLY A O 1
ATOM 763 N N . GLY A 1 100 ? 2.019 18.378 -17.055 1.00 46.62 100 GLY A N 1
ATOM 764 C CA . GLY A 1 100 ? 3.433 18.756 -17.231 1.00 46.62 100 GLY A CA 1
ATOM 765 C C . GLY A 1 100 ? 4.005 19.708 -16.170 1.00 46.62 100 GLY A C 1
ATOM 766 O O . GLY A 1 100 ? 5.182 20.064 -16.257 1.00 46.62 100 GLY A O 1
ATOM 767 N N . ASP A 1 101 ? 3.228 20.069 -15.146 1.00 48.62 101 ASP A N 1
ATOM 768 C CA . ASP A 1 101 ? 3.759 20.747 -13.965 1.00 48.62 101 ASP A CA 1
ATOM 769 C C . ASP A 1 101 ? 4.631 19.783 -13.152 1.00 48.62 101 ASP A C 1
ATOM 771 O O . ASP A 1 101 ? 4.270 18.628 -12.897 1.00 48.62 101 ASP A O 1
ATOM 775 N N . ARG A 1 102 ? 5.828 20.259 -12.787 1.00 53.69 102 ARG A N 1
ATOM 776 C CA . ARG A 1 102 ? 6.824 19.489 -12.032 1.00 53.69 102 ARG A CA 1
ATOM 777 C C . ARG A 1 102 ? 6.234 19.105 -10.677 1.00 53.69 102 ARG A C 1
ATOM 779 O O . ARG A 1 102 ? 5.801 19.980 -9.935 1.00 53.69 102 ARG A O 1
ATOM 786 N N . ILE A 1 103 ? 6.302 17.814 -10.351 1.00 58.62 103 ILE A N 1
ATOM 787 C CA . ILE A 1 103 ? 6.060 17.294 -9.000 1.00 58.62 103 ILE A CA 1
ATOM 788 C C . ILE A 1 103 ? 6.881 18.136 -8.012 1.00 58.62 103 ILE A C 1
ATOM 790 O O . ILE A 1 103 ? 8.069 18.385 -8.255 1.00 58.62 103 ILE A O 1
ATOM 794 N N . ASP A 1 104 ? 6.262 18.587 -6.921 1.00 63.12 104 ASP A N 1
ATOM 795 C CA . ASP A 1 104 ? 6.999 19.292 -5.879 1.00 63.12 104 ASP A CA 1
ATOM 796 C C . ASP A 1 104 ? 8.101 18.391 -5.281 1.00 63.12 104 ASP A C 1
ATOM 798 O O . ASP A 1 104 ? 8.042 17.158 -5.293 1.00 63.12 104 ASP A O 1
ATOM 802 N N . SER A 1 105 ? 9.184 19.001 -4.798 1.00 62.94 105 SER A N 1
ATOM 803 C CA . SER A 1 105 ? 10.370 18.250 -4.360 1.00 62.94 105 SER A CA 1
ATOM 804 C C . SER A 1 105 ? 10.075 17.255 -3.226 1.00 62.94 105 SER A C 1
ATOM 806 O O . SER A 1 105 ? 10.788 16.261 -3.090 1.00 62.94 105 SER A O 1
ATOM 808 N N . ALA A 1 106 ? 9.032 17.508 -2.427 1.00 57.91 106 ALA A N 1
ATOM 809 C CA . ALA A 1 106 ? 8.596 16.637 -1.340 1.00 57.91 106 ALA A CA 1
ATOM 810 C C . ALA A 1 106 ? 7.902 15.368 -1.866 1.00 57.91 106 ALA A C 1
ATOM 812 O O . ALA A 1 106 ? 8.304 14.260 -1.508 1.00 57.91 106 ALA A O 1
ATOM 813 N N . SER A 1 107 ? 6.942 15.498 -2.786 1.00 65.00 107 SER A N 1
ATOM 814 C CA . SER A 1 107 ? 6.243 14.347 -3.373 1.00 65.00 107 SER A CA 1
ATOM 815 C C . SER A 1 107 ? 7.177 13.497 -4.238 1.00 65.00 107 SER A C 1
ATOM 817 O O . SER A 1 107 ? 7.092 12.269 -4.229 1.00 65.00 107 SER A O 1
ATOM 819 N N . ALA A 1 108 ? 8.142 14.123 -4.923 1.00 68.44 108 ALA A N 1
ATOM 820 C CA . ALA A 1 108 ? 9.175 13.406 -5.671 1.00 68.44 108 ALA A CA 1
ATOM 821 C C . ALA A 1 108 ? 10.091 12.571 -4.755 1.00 68.44 108 ALA A C 1
ATOM 823 O O . ALA A 1 108 ? 10.475 11.456 -5.115 1.00 68.44 108 ALA A O 1
ATOM 824 N N . TYR A 1 109 ? 10.422 13.087 -3.564 1.00 69.12 109 TYR A N 1
ATOM 825 C CA . TYR A 1 109 ? 11.188 12.346 -2.562 1.00 69.12 109 TYR A CA 1
ATOM 826 C C . TYR A 1 109 ? 10.400 11.141 -2.031 1.00 69.12 109 TYR A C 1
ATOM 828 O O . TYR A 1 109 ? 10.948 10.039 -1.987 1.00 69.12 109 TYR A O 1
ATOM 836 N N . HIS A 1 110 ? 9.116 11.316 -1.699 1.00 66.81 110 HIS A N 1
ATOM 837 C CA . HIS A 1 110 ? 8.261 10.220 -1.227 1.00 66.81 110 HIS A CA 1
ATOM 838 C C . HIS A 1 110 ? 8.081 9.123 -2.278 1.00 66.81 110 HIS A C 1
ATOM 840 O O . HIS A 1 110 ? 8.224 7.944 -1.959 1.00 66.81 110 HIS A O 1
ATOM 846 N N . LEU A 1 111 ? 7.856 9.493 -3.543 1.00 76.31 111 LEU A N 1
ATOM 847 C CA . LEU A 1 111 ? 7.754 8.528 -4.637 1.00 76.31 111 LEU A CA 1
ATOM 848 C C . LEU A 1 111 ? 9.063 7.745 -4.837 1.00 76.31 111 LEU A C 1
ATOM 850 O O . LEU A 1 111 ? 9.032 6.541 -5.085 1.00 76.31 111 LEU A O 1
ATOM 854 N N . GLU A 1 112 ? 10.223 8.390 -4.681 1.00 80.62 112 GLU A N 1
ATOM 855 C CA . GLU A 1 112 ? 11.508 7.686 -4.715 1.00 80.62 112 GLU A CA 1
ATOM 856 C C . GLU A 1 112 ? 11.647 6.681 -3.563 1.00 80.62 112 GLU A C 1
ATOM 858 O O . GLU A 1 112 ? 12.073 5.548 -3.799 1.00 80.62 112 GLU A O 1
ATOM 863 N N . GLN A 1 113 ? 11.276 7.064 -2.335 1.00 71.88 113 GLN A N 1
ATOM 864 C CA . GLN A 1 113 ? 11.331 6.147 -1.190 1.00 71.88 113 GLN A CA 1
ATOM 865 C C . GLN A 1 113 ? 10.374 4.965 -1.370 1.00 71.88 113 GLN A C 1
ATOM 867 O O . GLN A 1 113 ? 10.771 3.827 -1.125 1.00 71.88 113 GLN A O 1
ATOM 872 N N . TYR A 1 114 ? 9.163 5.209 -1.879 1.00 76.75 114 TYR A N 1
ATOM 873 C CA . TYR A 1 114 ? 8.195 4.164 -2.217 1.00 76.75 114 TYR A CA 1
ATOM 874 C C . TYR A 1 114 ? 8.782 3.139 -3.200 1.00 76.75 114 TYR A C 1
ATOM 876 O O . TYR A 1 114 ? 8.771 1.935 -2.938 1.00 76.75 114 TYR A O 1
ATOM 884 N N . ILE A 1 115 ? 9.369 3.609 -4.305 1.00 85.56 115 ILE A N 1
ATOM 885 C CA . ILE A 1 115 ? 9.975 2.751 -5.336 1.00 85.56 115 ILE A CA 1
ATOM 886 C C . ILE A 1 115 ? 11.142 1.929 -4.759 1.00 85.56 115 ILE A C 1
ATOM 888 O O . ILE A 1 115 ? 11.266 0.735 -5.047 1.00 85.56 115 ILE A O 1
ATOM 892 N N . ARG A 1 116 ? 11.982 2.525 -3.902 1.00 80.25 116 ARG A N 1
ATOM 893 C CA . ARG A 1 116 ? 13.068 1.802 -3.214 1.00 80.25 116 ARG A CA 1
ATOM 894 C C . ARG A 1 116 ? 12.528 0.744 -2.254 1.00 80.25 116 ARG A C 1
ATOM 896 O O . ARG A 1 116 ? 12.943 -0.412 -2.325 1.00 80.25 116 ARG A O 1
ATOM 903 N N . ALA A 1 117 ? 11.566 1.099 -1.404 1.00 72.62 117 ALA A N 1
ATOM 904 C CA . ALA A 1 117 ? 10.904 0.170 -0.487 1.00 72.62 117 ALA A CA 1
ATOM 905 C C . ALA A 1 117 ? 10.314 -1.040 -1.231 1.00 72.62 117 ALA A C 1
ATOM 907 O O . ALA A 1 117 ? 10.511 -2.190 -0.827 1.00 72.62 117 ALA A O 1
ATOM 908 N N . LYS A 1 118 ? 9.667 -0.780 -2.370 1.00 82.88 118 LYS A N 1
ATOM 909 C CA . LYS A 1 118 ? 9.014 -1.784 -3.207 1.00 82.88 118 LYS A CA 1
ATOM 910 C C . LYS A 1 118 ? 9.989 -2.729 -3.916 1.00 82.88 118 LYS A C 1
ATOM 912 O O . LYS A 1 118 ? 9.793 -3.941 -3.864 1.00 82.88 118 LYS A O 1
ATOM 917 N N . TYR A 1 119 ? 11.045 -2.217 -4.555 1.00 87.25 119 TYR A N 1
ATOM 918 C CA . TYR A 1 119 ? 11.889 -3.032 -5.449 1.00 87.25 119 TYR A CA 1
ATOM 919 C C . TYR A 1 119 ? 13.310 -3.297 -4.941 1.00 87.25 119 TYR A C 1
ATOM 921 O O . TYR A 1 119 ? 13.820 -4.405 -5.116 1.00 87.25 119 TYR A O 1
ATOM 929 N N . GLU A 1 120 ? 13.955 -2.309 -4.317 1.00 82.06 120 GLU A N 1
ATOM 930 C CA . GLU A 1 120 ? 15.312 -2.446 -3.766 1.00 82.06 120 GLU A CA 1
ATOM 931 C C . GLU A 1 120 ? 15.274 -3.214 -2.440 1.00 82.06 120 GLU A C 1
ATOM 933 O O . GLU A 1 120 ? 16.020 -4.175 -2.233 1.00 82.06 120 GLU A O 1
ATOM 938 N N . HIS A 1 121 ? 14.342 -2.846 -1.561 1.00 71.56 121 HIS A N 1
ATOM 939 C CA . HIS A 1 121 ? 14.208 -3.460 -0.242 1.00 71.56 121 HIS A CA 1
ATOM 940 C C . HIS A 1 121 ? 13.176 -4.591 -0.196 1.00 71.56 121 HIS A C 1
ATOM 942 O O . HIS A 1 121 ? 13.290 -5.455 0.671 1.00 71.56 121 HIS A O 1
ATOM 948 N N . GLN A 1 122 ? 12.247 -4.636 -1.160 1.00 73.31 122 GLN A N 1
ATOM 949 C CA . GLN A 1 122 ? 11.219 -5.678 -1.303 1.00 73.31 122 GLN A CA 1
ATOM 950 C C . GLN A 1 122 ? 10.370 -5.875 -0.040 1.00 73.31 122 GLN A C 1
ATOM 952 O O . GLN A 1 122 ? 10.029 -7.001 0.327 1.00 73.31 122 GLN A O 1
ATOM 957 N N . LEU A 1 123 ? 10.026 -4.766 0.620 1.00 68.38 123 LEU A N 1
ATOM 958 C CA . LEU A 1 123 ? 9.373 -4.780 1.932 1.00 68.38 123 LEU A CA 1
ATOM 959 C C . LEU A 1 123 ? 7.970 -5.392 1.913 1.00 68.38 123 LEU A C 1
ATOM 961 O O . LEU A 1 123 ? 7.502 -5.832 2.959 1.00 68.38 123 LEU A O 1
ATOM 965 N N . PHE A 1 124 ? 7.327 -5.431 0.743 1.00 70.94 124 PHE A N 1
ATOM 966 C CA . PHE A 1 124 ? 5.909 -5.763 0.590 1.00 70.94 124 PHE A CA 1
ATOM 967 C C . PHE A 1 124 ? 5.660 -7.112 -0.114 1.00 70.94 124 PHE A C 1
ATOM 969 O O . PHE A 1 124 ? 4.601 -7.319 -0.706 1.00 70.94 124 PHE A O 1
ATOM 976 N N . THR A 1 125 ? 6.641 -8.018 -0.129 1.00 72.44 125 THR A N 1
ATOM 977 C CA . THR A 1 125 ? 6.520 -9.327 -0.804 1.00 72.44 125 THR A CA 1
ATOM 978 C C . THR A 1 125 ? 5.877 -10.402 0.094 1.00 72.44 125 THR A C 1
ATOM 980 O O . THR A 1 125 ? 5.878 -10.275 1.317 1.00 72.44 125 THR A O 1
ATOM 983 N N . LYS A 1 126 ? 5.313 -11.472 -0.502 1.00 61.91 126 LYS A N 1
ATOM 984 C CA . LYS A 1 126 ? 4.641 -12.589 0.218 1.00 61.91 126 LYS A CA 1
ATOM 985 C C . LYS A 1 126 ? 5.584 -13.559 0.949 1.00 61.91 126 LYS A C 1
ATOM 987 O O . LYS A 1 126 ? 5.092 -14.466 1.618 1.00 61.91 126 LYS A O 1
ATOM 992 N N . GLU A 1 127 ? 6.904 -13.447 0.798 1.00 53.81 127 GLU A N 1
ATOM 993 C CA . GLU A 1 127 ? 7.837 -14.424 1.375 1.00 53.81 127 GLU A CA 1
ATOM 994 C C . GLU A 1 127 ? 7.753 -14.419 2.916 1.00 53.81 127 GLU A C 1
ATOM 996 O O . GLU A 1 127 ? 8.258 -13.512 3.577 1.00 53.81 127 GLU A O 1
ATOM 1001 N N . GLY A 1 128 ? 7.092 -15.445 3.476 1.00 47.09 128 GLY A N 1
ATOM 1002 C CA . GLY A 1 128 ? 6.998 -15.704 4.918 1.00 47.09 128 GLY A CA 1
ATOM 1003 C C . GLY A 1 128 ? 5.610 -15.593 5.567 1.00 47.09 128 GLY A C 1
ATOM 1004 O O . GLY A 1 128 ? 5.522 -15.654 6.785 1.00 47.09 128 GLY A O 1
ATOM 1005 N N . ALA A 1 129 ? 4.517 -15.435 4.818 1.00 42.16 129 ALA A N 1
ATOM 1006 C CA . ALA A 1 129 ? 3.173 -15.356 5.403 1.00 42.16 129 ALA A CA 1
ATOM 1007 C C . ALA A 1 129 ? 2.621 -16.732 5.850 1.00 42.16 129 ALA A C 1
ATOM 1009 O O . ALA A 1 129 ? 1.683 -17.247 5.244 1.00 42.16 129 ALA A O 1
ATOM 1010 N N . GLU A 1 130 ? 3.170 -17.336 6.909 1.00 38.00 130 GLU A N 1
ATOM 1011 C CA . GLU A 1 130 ? 2.368 -18.262 7.720 1.00 38.00 130 GLU A CA 1
ATOM 1012 C C . GLU A 1 130 ? 1.441 -17.445 8.627 1.00 38.00 130 GLU A C 1
ATOM 1014 O O . GLU A 1 130 ? 1.848 -16.467 9.256 1.00 38.00 130 GLU A O 1
ATOM 1019 N N . VAL A 1 131 ? 0.157 -17.808 8.636 1.00 42.03 131 VAL A N 1
ATOM 1020 C CA . VAL A 1 131 ? -0.895 -17.124 9.395 1.00 42.03 131 VAL A CA 1
ATOM 1021 C C . VAL A 1 131 ? -0.771 -17.518 10.868 1.00 42.03 131 VAL A C 1
ATOM 1023 O O . VAL A 1 131 ? -1.487 -18.388 11.352 1.00 42.03 131 VAL A O 1
ATOM 1026 N N . SER A 1 132 ? 0.158 -16.883 11.574 1.00 40.12 132 SER A N 1
ATOM 1027 C CA . SER A 1 132 ? 0.130 -16.775 13.032 1.00 40.12 132 SER A CA 1
ATOM 1028 C C . SER A 1 132 ? -0.618 -15.491 13.402 1.00 40.12 132 SER A C 1
ATOM 1030 O O . SER A 1 132 ? -0.449 -14.461 12.740 1.00 40.12 132 SER A O 1
ATOM 1032 N N . GLU A 1 133 ? -1.498 -15.540 14.409 1.00 45.84 133 GLU A N 1
ATOM 1033 C CA . GLU A 1 133 ? -2.162 -14.339 14.925 1.00 45.84 133 GLU A CA 1
ATOM 1034 C C . GLU A 1 133 ? -1.101 -13.308 15.321 1.00 45.84 133 GLU A C 1
ATOM 1036 O O . GLU A 1 133 ? -0.270 -13.538 16.196 1.00 45.84 133 GLU A O 1
ATOM 1041 N N . SER A 1 134 ? -1.110 -12.161 14.643 1.00 48.38 134 SER A N 1
ATOM 1042 C CA . SER A 1 134 ? -0.105 -11.133 14.869 1.00 48.38 134 SER A CA 1
ATOM 1043 C C . SER A 1 134 ? -0.176 -10.581 16.295 1.00 48.38 134 SER A C 1
ATOM 1045 O O . SER A 1 134 ? -1.223 -10.040 16.671 1.00 48.38 134 SER A O 1
ATOM 1047 N N . PRO A 1 135 ? 0.932 -10.584 17.062 1.00 46.94 135 PRO A N 1
ATOM 1048 C CA . PRO A 1 135 ? 0.953 -10.044 18.423 1.00 46.94 135 PRO A CA 1
ATOM 1049 C C . PRO A 1 135 ? 0.736 -8.521 18.464 1.00 46.94 135 PRO A C 1
ATOM 1051 O O . PRO A 1 135 ? 0.435 -7.963 19.520 1.00 46.94 135 PRO A O 1
ATOM 1054 N N . PHE A 1 136 ? 0.850 -7.842 17.319 1.00 51.38 136 PHE A N 1
ATOM 1055 C CA . PHE A 1 136 ? 0.698 -6.391 17.178 1.00 51.38 136 PHE A CA 1
ATOM 1056 C C . PHE A 1 136 ? -0.675 -5.985 16.635 1.00 51.38 136 PHE A C 1
ATOM 1058 O O . PHE A 1 136 ? -0.925 -4.812 16.366 1.00 51.38 136 PHE A O 1
ATOM 1065 N N . SER A 1 137 ? -1.590 -6.940 16.486 1.00 64.38 137 SER A N 1
ATOM 1066 C CA . SER A 1 137 ? -2.985 -6.656 16.171 1.00 64.38 137 SER A CA 1
ATOM 1067 C C . SER A 1 137 ? -3.905 -7.359 17.165 1.00 64.38 137 SER A C 1
ATOM 1069 O O . SER A 1 137 ? -3.530 -8.310 17.852 1.00 64.38 137 SER A O 1
ATOM 1071 N N . HIS A 1 138 ? -5.110 -6.843 17.323 1.00 68.94 138 HIS A N 1
ATOM 1072 C CA . HIS A 1 138 ? -6.198 -7.533 17.989 1.00 68.94 138 HIS A CA 1
ATOM 1073 C C . HIS A 1 138 ? -7.375 -7.557 17.036 1.00 68.94 138 HIS A C 1
ATOM 1075 O O . HIS A 1 138 ? -7.830 -6.496 16.605 1.00 68.94 138 HIS A O 1
ATOM 1081 N N . ARG A 1 139 ? -7.865 -8.753 16.717 1.00 79.81 139 ARG A N 1
ATOM 1082 C CA . ARG A 1 139 ? -9.100 -8.902 15.959 1.00 79.81 139 ARG A CA 1
ATOM 1083 C C . ARG A 1 139 ? -10.266 -9.183 16.880 1.00 79.81 139 ARG A C 1
ATOM 1085 O O . ARG A 1 139 ? -10.150 -9.955 17.828 1.00 79.81 139 ARG A O 1
ATOM 1092 N N . PHE A 1 140 ? -11.390 -8.559 16.571 1.00 84.25 140 PHE A N 1
ATOM 1093 C CA . PHE A 1 140 ? -12.646 -8.788 17.259 1.00 84.25 140 PHE A CA 1
ATOM 1094 C C . PHE A 1 140 ? -13.822 -8.606 16.306 1.00 84.25 140 PHE A C 1
ATOM 1096 O O . PHE A 1 140 ? -13.729 -7.950 15.267 1.00 84.25 140 PHE A O 1
ATOM 1103 N N . THR A 1 141 ? -14.943 -9.224 16.660 1.00 89.31 141 THR A N 1
ATOM 1104 C CA . THR A 1 141 ? -16.162 -9.186 15.858 1.00 89.31 141 THR A CA 1
ATOM 1105 C C . THR A 1 141 ? -17.165 -8.226 16.470 1.00 89.31 141 THR A C 1
ATOM 1107 O O . THR A 1 141 ? -17.375 -8.208 17.682 1.00 89.31 141 THR A O 1
ATOM 1110 N N . VAL A 1 142 ? -17.814 -7.447 15.613 1.00 92.00 142 VAL A N 1
ATOM 1111 C CA . VAL A 1 142 ? -18.820 -6.466 16.001 1.00 92.00 142 VAL A CA 1
ATOM 1112 C C . VAL A 1 142 ? -20.114 -6.748 15.252 1.00 92.00 142 VAL A C 1
ATOM 1114 O O . VAL A 1 142 ? -20.144 -6.741 14.025 1.00 92.00 142 VAL A O 1
ATOM 1117 N N . LEU A 1 143 ? -21.194 -6.993 15.991 1.00 93.38 143 LEU A N 1
ATOM 1118 C CA . LEU A 1 143 ? -22.532 -7.156 15.432 1.00 93.38 143 LEU A CA 1
ATOM 1119 C C . LEU A 1 143 ? -23.313 -5.861 15.636 1.00 93.38 143 LEU A C 1
ATOM 1121 O O . LEU A 1 143 ? -23.657 -5.522 16.766 1.00 93.38 143 LEU A O 1
ATOM 1125 N N . LEU A 1 144 ? -23.629 -5.167 14.545 1.00 93.38 144 LEU A N 1
ATOM 1126 C CA . LEU A 1 144 ? -24.460 -3.967 14.594 1.00 93.38 144 LEU A CA 1
ATOM 1127 C C . LEU A 1 144 ? -25.851 -4.254 14.043 1.00 93.38 144 LEU A C 1
ATOM 1129 O O . LEU A 1 144 ? -26.015 -4.951 13.039 1.00 93.38 144 LEU A O 1
ATOM 1133 N N . ARG A 1 145 ? -26.856 -3.671 14.696 1.00 93.00 145 ARG A N 1
ATOM 1134 C CA . ARG A 1 145 ? -28.261 -3.702 14.283 1.00 93.00 145 ARG A CA 1
ATOM 1135 C C . ARG A 1 145 ? -28.831 -2.298 14.369 1.00 93.00 145 ARG A C 1
ATOM 1137 O O . ARG A 1 145 ? -28.641 -1.629 15.379 1.00 93.00 145 ARG A O 1
ATOM 1144 N N . ARG A 1 146 ? -29.542 -1.873 13.331 1.00 90.62 146 ARG A N 1
ATOM 1145 C CA . ARG A 1 146 ? -30.235 -0.580 13.282 1.00 90.62 146 ARG A CA 1
ATOM 1146 C C . ARG A 1 146 ? -31.724 -0.770 13.033 1.00 90.62 146 ARG A C 1
ATOM 1148 O O . ARG A 1 146 ? -32.144 -1.791 12.492 1.00 90.62 146 ARG A O 1
ATOM 1155 N N . GLN A 1 147 ? -32.514 0.224 13.419 1.00 87.69 147 GLN A N 1
ATOM 1156 C CA . GLN A 1 147 ? -33.938 0.269 13.108 1.00 87.69 147 GLN A CA 1
ATOM 1157 C C . GLN A 1 147 ? -34.164 1.197 11.913 1.00 87.69 147 GLN A C 1
ATOM 1159 O O . GLN A 1 147 ? -33.798 2.367 11.954 1.00 87.69 147 GLN A O 1
ATOM 1164 N N . GLY A 1 148 ? -34.760 0.673 10.841 1.00 83.12 148 GLY A N 1
ATOM 1165 C CA . GLY A 1 148 ? -35.083 1.465 9.653 1.00 83.12 148 GLY A CA 1
ATOM 1166 C C . GLY A 1 148 ? -33.853 2.037 8.933 1.00 83.12 148 GLY A C 1
ATOM 1167 O O . GLY A 1 148 ? -32.825 1.373 8.811 1.00 83.12 148 GLY A O 1
ATOM 1168 N N . GLY A 1 149 ? -33.982 3.262 8.415 1.00 78.38 149 GLY A N 1
ATOM 1169 C CA . GLY A 1 149 ? -32.969 3.926 7.582 1.00 78.38 149 GLY A CA 1
ATOM 1170 C C . GLY A 1 149 ? -31.839 4.628 8.342 1.00 78.38 149 GLY A C 1
ATOM 1171 O O . GLY A 1 149 ? -31.003 5.267 7.703 1.00 78.38 149 GLY A O 1
ATOM 1172 N N . GLU A 1 150 ? -31.803 4.531 9.672 1.00 86.94 150 GLU A N 1
ATOM 1173 C CA . GLU A 1 150 ? -30.795 5.195 10.506 1.00 86.94 150 GLU A CA 1
ATOM 1174 C C . GLU A 1 150 ? -29.363 4.746 10.156 1.00 86.94 150 GLU A C 1
ATOM 1176 O O . GLU A 1 150 ? -29.144 3.605 9.736 1.00 86.94 150 GLU A O 1
ATOM 1181 N N . PRO A 1 151 ? -28.339 5.598 10.301 1.00 89.00 151 PRO A N 1
ATOM 1182 C CA . PRO A 1 151 ? -26.963 5.185 10.066 1.00 89.00 151 PRO A CA 1
ATOM 1183 C C . PRO A 1 151 ? -26.451 4.283 11.199 1.00 89.00 151 PRO A C 1
ATOM 1185 O O . PRO A 1 151 ? -26.812 4.437 12.364 1.00 89.00 151 PRO A O 1
ATOM 1188 N N . PHE A 1 152 ? -25.506 3.392 10.885 1.00 91.81 152 PHE A N 1
ATOM 1189 C CA . PHE A 1 152 ? -24.776 2.646 11.920 1.00 91.81 152 PHE A CA 1
ATOM 1190 C C . PHE A 1 152 ? -23.877 3.536 12.795 1.00 91.81 152 PHE A C 1
ATOM 1192 O O . PHE A 1 152 ? -23.443 3.082 13.845 1.00 91.81 152 PHE A O 1
ATOM 1199 N N . GLY A 1 153 ? -23.602 4.779 12.376 1.00 90.25 153 GLY A N 1
ATOM 1200 C CA . GLY A 1 153 ? -22.754 5.727 13.107 1.00 90.25 153 GLY A CA 1
ATOM 1201 C C . GLY A 1 153 ? -21.253 5.515 12.927 1.00 90.25 153 GLY A C 1
ATOM 1202 O O . GLY A 1 153 ? -20.479 5.925 13.782 1.00 90.25 153 GLY A O 1
ATOM 1203 N N . LEU A 1 154 ? -20.843 4.866 11.833 1.00 89.00 154 LEU A N 1
ATOM 1204 C CA . LEU A 1 154 ? -19.439 4.662 11.473 1.00 89.00 154 LEU A CA 1
ATOM 1205 C C . LEU A 1 154 ? -18.976 5.729 10.478 1.00 89.00 154 LEU A C 1
ATOM 1207 O O . LEU A 1 154 ? -19.696 6.048 9.529 1.00 89.00 154 LEU A O 1
ATOM 1211 N N . TYR A 1 155 ? -17.740 6.203 10.638 1.00 84.12 155 TYR A N 1
ATOM 1212 C CA . TYR A 1 155 ? -17.127 7.209 9.765 1.00 84.12 155 TYR A CA 1
ATOM 1213 C C . TYR A 1 155 ? -15.907 6.654 9.019 1.00 84.12 155 TYR A C 1
ATOM 1215 O O . TYR A 1 155 ? -14.772 7.037 9.318 1.00 84.12 155 TYR A O 1
ATOM 1223 N N . PRO A 1 156 ? -16.096 5.753 8.038 1.00 74.75 156 PRO A N 1
ATOM 1224 C CA . PRO A 1 156 ? -14.975 5.197 7.301 1.00 74.75 156 PRO A CA 1
ATOM 1225 C C . PRO A 1 156 ? -14.288 6.241 6.405 1.00 74.75 156 PRO A C 1
ATOM 1227 O O . PRO A 1 156 ? -14.924 7.145 5.847 1.00 74.75 156 PRO A O 1
ATOM 1230 N N . SER A 1 157 ? -12.972 6.113 6.243 1.00 68.38 157 SER A N 1
ATOM 1231 C CA . SER A 1 157 ? -12.205 6.872 5.255 1.00 68.38 157 SER A CA 1
ATOM 1232 C C . SER A 1 157 ? -12.517 6.407 3.834 1.00 68.38 157 SER A C 1
ATOM 1234 O O . SER A 1 157 ? -12.487 5.212 3.540 1.00 68.38 157 SER A O 1
ATOM 1236 N N . LYS A 1 158 ? -12.780 7.359 2.928 1.00 54.75 158 LYS A N 1
ATOM 1237 C CA . LYS A 1 158 ? -13.015 7.060 1.508 1.00 54.75 158 LYS A CA 1
ATOM 1238 C C . LYS A 1 158 ? -11.743 6.610 0.779 1.00 54.75 158 LYS A C 1
ATOM 1240 O O . LYS A 1 158 ? -11.856 5.849 -0.172 1.00 54.75 158 LYS A O 1
ATOM 1245 N N . SER A 1 159 ? -10.557 7.033 1.222 1.00 51.88 159 SER A N 1
ATOM 1246 C CA . SER A 1 159 ? -9.279 6.617 0.621 1.00 51.88 159 SER A CA 1
ATOM 1247 C C . SER A 1 159 ? -8.917 5.164 0.960 1.00 51.88 159 SER A C 1
ATOM 1249 O O . SER A 1 159 ? -8.372 4.457 0.119 1.00 51.88 159 SER A O 1
ATOM 1251 N N . ALA A 1 160 ? -9.312 4.675 2.142 1.00 50.66 160 ALA A N 1
ATOM 1252 C CA . ALA A 1 160 ? -9.057 3.298 2.586 1.00 50.66 160 ALA A CA 1
ATOM 1253 C C . ALA A 1 160 ? -9.842 2.235 1.777 1.00 50.66 160 ALA A C 1
ATOM 1255 O O . ALA A 1 160 ? -9.434 1.077 1.677 1.00 50.66 160 ALA A O 1
ATOM 1256 N N . LEU A 1 161 ? -10.939 2.644 1.124 1.00 47.91 161 LEU A N 1
ATOM 1257 C CA . LEU A 1 161 ? -11.792 1.786 0.289 1.00 47.91 161 LEU A CA 1
ATOM 1258 C C . LEU A 1 161 ? -11.056 1.147 -0.888 1.00 47.91 161 LEU A C 1
ATOM 1260 O O . LEU A 1 161 ? -11.426 0.052 -1.310 1.00 47.91 161 LEU A O 1
ATOM 1264 N N . CYS A 1 162 ? -10.035 1.815 -1.423 1.00 39.22 162 CYS A N 1
ATOM 1265 C CA . CYS A 1 162 ? -9.320 1.360 -2.613 1.00 39.22 162 CYS A CA 1
ATOM 1266 C C . CYS A 1 162 ? -8.532 0.058 -2.380 1.00 39.22 162 CYS A C 1
ATOM 1268 O O . CYS A 1 162 ? -8.190 -0.616 -3.347 1.00 39.22 162 CYS A O 1
ATOM 1270 N N . HIS A 1 163 ? -8.293 -0.331 -1.120 1.00 47.50 163 HIS A N 1
ATOM 1271 C CA . HIS A 1 163 ? -7.432 -1.465 -0.752 1.00 47.50 163 HIS A CA 1
ATOM 1272 C C . HIS A 1 163 ? -8.148 -2.544 0.089 1.00 47.50 163 HIS A C 1
ATOM 1274 O O . HIS A 1 163 ? -7.510 -3.402 0.699 1.00 47.50 163 HIS A O 1
ATOM 1280 N N . GLY A 1 164 ? -9.488 -2.527 0.126 1.00 50.91 164 GLY A N 1
ATOM 1281 C CA . GLY A 1 164 ? -10.296 -3.600 0.724 1.00 50.91 164 GLY A CA 1
ATOM 1282 C C . GLY A 1 164 ? -10.402 -3.590 2.256 1.00 50.91 164 GLY A C 1
ATOM 1283 O O . GLY A 1 164 ? -10.552 -4.652 2.851 1.00 50.91 164 GLY A O 1
ATOM 1284 N N . SER A 1 165 ? -10.297 -2.422 2.900 1.00 60.53 165 SER A N 1
ATOM 1285 C CA . SER A 1 165 ? -10.505 -2.241 4.351 1.00 60.53 165 SER A CA 1
ATOM 1286 C C . SER A 1 165 ? -11.019 -0.838 4.671 1.00 60.53 165 SER A C 1
ATOM 1288 O O . SER A 1 165 ? -10.553 0.138 4.098 1.00 60.53 165 SER A O 1
ATOM 1290 N N . LEU A 1 166 ? -11.941 -0.712 5.620 1.00 73.19 166 LEU A N 1
ATOM 1291 C CA . LEU A 1 166 ? -12.571 0.550 6.020 1.00 73.19 166 LEU A CA 1
ATOM 1292 C C . LEU A 1 166 ? -11.965 1.049 7.348 1.00 73.19 166 LEU A C 1
ATOM 1294 O O . LEU A 1 166 ? -12.311 0.523 8.402 1.00 73.19 166 LEU A O 1
ATOM 1298 N N . ARG A 1 167 ? -11.085 2.062 7.324 1.00 78.69 167 ARG A N 1
ATOM 1299 C CA . ARG A 1 167 ? -10.535 2.686 8.550 1.00 78.69 167 ARG A CA 1
ATOM 1300 C C . ARG A 1 167 ? -11.497 3.723 9.130 1.00 78.69 167 ARG A C 1
ATOM 1302 O O . ARG A 1 167 ? -11.961 4.586 8.383 1.00 78.69 167 ARG A O 1
ATOM 1309 N N . LEU A 1 168 ? -11.779 3.666 10.431 1.00 83.56 168 LEU A N 1
ATOM 1310 C CA . LEU A 1 168 ? -12.624 4.644 11.126 1.00 83.56 168 LEU A CA 1
ATOM 1311 C C . LEU A 1 168 ? -11.850 5.942 11.407 1.00 83.56 168 LEU A C 1
ATOM 1313 O O . LEU A 1 168 ? -10.783 5.904 12.009 1.00 83.56 168 LEU A O 1
ATOM 1317 N N . ARG A 1 169 ? -12.399 7.090 10.988 1.00 82.44 169 ARG A N 1
ATOM 1318 C CA . ARG A 1 169 ? -11.795 8.430 11.164 1.00 82.44 169 ARG A CA 1
ATOM 1319 C C . ARG A 1 169 ? -12.296 9.200 12.385 1.00 82.44 169 ARG A C 1
ATOM 1321 O O . ARG A 1 169 ? -11.913 10.342 12.587 1.00 82.44 169 ARG A O 1
ATOM 1328 N N . ALA A 1 170 ? -13.244 8.626 13.109 1.00 82.50 170 ALA A N 1
ATOM 1329 C CA . ALA A 1 170 ? -13.824 9.214 14.302 1.00 82.50 170 ALA A CA 1
ATOM 1330 C C . ALA A 1 170 ? -14.469 8.106 15.131 1.00 82.50 170 ALA A C 1
ATOM 1332 O O . ALA A 1 170 ? -14.820 7.044 14.598 1.00 82.50 170 ALA A O 1
ATOM 1333 N N . ASP A 1 171 ? -14.663 8.389 16.413 1.00 88.94 171 ASP A N 1
ATOM 1334 C CA . ASP A 1 171 ? -15.459 7.543 17.291 1.00 88.94 171 ASP A CA 1
ATOM 1335 C C . ASP A 1 171 ? -16.910 7.406 16.791 1.00 88.94 171 ASP A C 1
ATOM 1337 O O . ASP A 1 171 ? -17.414 8.276 16.066 1.00 88.94 171 ASP A O 1
ATOM 1341 N N . PRO A 1 172 ? -17.602 6.308 17.155 1.00 93.19 172 PRO A N 1
ATOM 1342 C CA . PRO A 1 172 ? -19.002 6.120 16.806 1.00 93.19 172 PRO A CA 1
ATOM 1343 C C . PRO A 1 172 ? -19.895 7.304 17.181 1.00 93.19 172 PRO A C 1
ATOM 1345 O O . PRO A 1 172 ? -19.807 7.842 18.282 1.00 93.19 172 PRO A O 1
ATOM 1348 N N . ALA A 1 173 ? -20.793 7.677 16.271 1.00 91.88 173 ALA A N 1
ATOM 1349 C CA . ALA A 1 173 ? -21.710 8.795 16.474 1.00 91.88 173 ALA A CA 1
ATOM 1350 C C . ALA A 1 173 ? -22.688 8.548 17.633 1.00 91.88 173 ALA A C 1
ATOM 1352 O O . ALA A 1 173 ? -23.247 7.452 17.753 1.00 91.88 173 ALA A O 1
ATOM 1353 N N . SER A 1 174 ? -22.980 9.584 18.420 1.00 91.00 174 SER A N 1
ATOM 1354 C CA . SER A 1 174 ? -23.912 9.446 19.535 1.00 91.00 174 SER A CA 1
ATOM 1355 C C . SER A 1 174 ? -25.338 9.113 19.098 1.00 91.00 174 SER A C 1
ATOM 1357 O O . SER A 1 174 ? -25.818 9.576 18.064 1.00 91.00 174 SER A O 1
ATOM 1359 N N . GLY A 1 175 ? -26.016 8.284 19.888 1.00 89.69 175 GLY A N 1
ATOM 1360 C CA . GLY A 1 175 ? -27.360 7.775 19.630 1.00 89.69 175 GLY A CA 1
ATOM 1361 C C . GLY A 1 175 ? -27.436 6.647 18.596 1.00 89.69 175 GLY A C 1
ATOM 1362 O O . GLY A 1 175 ? -28.531 6.151 18.339 1.00 89.69 175 GLY A O 1
ATOM 1363 N N . THR A 1 176 ? -26.317 6.213 18.006 1.00 93.81 176 THR A N 1
ATOM 1364 C CA . THR A 1 176 ? -26.323 5.216 16.921 1.00 93.81 176 THR A CA 1
ATOM 1365 C C . THR A 1 176 ? -26.095 3.784 17.394 1.00 93.81 176 THR A C 1
ATOM 1367 O O . THR A 1 176 ? -25.662 3.527 18.517 1.00 93.81 176 THR A O 1
ATOM 1370 N N . ALA A 1 177 ? -26.340 2.827 16.495 1.00 93.31 177 ALA A N 1
ATOM 1371 C CA . ALA A 1 177 ? -26.109 1.406 16.741 1.00 93.31 177 ALA A CA 1
ATOM 1372 C C . ALA A 1 177 ? -24.662 1.091 17.175 1.00 93.31 177 ALA A C 1
ATOM 1374 O O . ALA A 1 177 ? -24.456 0.233 18.033 1.00 93.31 177 ALA A O 1
ATOM 1375 N N . ALA A 1 178 ? -23.660 1.776 16.612 1.00 93.31 178 ALA A N 1
ATOM 1376 C CA . ALA A 1 178 ? -22.262 1.567 16.984 1.00 93.31 178 ALA A CA 1
ATOM 1377 C C . ALA A 1 178 ? -21.934 2.105 18.389 1.00 93.31 178 ALA A C 1
ATOM 1379 O O . ALA A 1 178 ? -21.226 1.432 19.139 1.00 93.31 178 ALA A O 1
ATOM 1380 N N . GLU A 1 179 ? -22.480 3.258 18.794 1.00 94.44 179 GLU A N 1
ATOM 1381 C CA . GLU A 1 179 ? -22.313 3.756 20.170 1.00 94.44 179 GLU A CA 1
ATOM 1382 C C . GLU A 1 179 ? -23.034 2.848 21.177 1.00 94.44 179 GLU A C 1
ATOM 1384 O O . GLU A 1 179 ? -22.461 2.477 22.200 1.00 94.44 179 GLU A O 1
ATOM 1389 N N . GLN A 1 180 ? -24.257 2.411 20.867 1.00 92.62 180 GLN A N 1
ATOM 1390 C CA . GLN A 1 180 ? -24.998 1.471 21.713 1.00 92.62 180 GLN A CA 1
ATOM 1391 C C . GLN A 1 180 ? -24.225 0.164 21.916 1.00 92.62 180 GLN A C 1
ATOM 1393 O O . GLN A 1 180 ? -24.164 -0.356 23.032 1.00 92.62 180 GLN A O 1
ATOM 1398 N N . TRP A 1 181 ? -23.578 -0.345 20.862 1.00 93.75 181 TRP A N 1
ATOM 1399 C CA . TRP A 1 181 ? -22.713 -1.513 20.982 1.00 93.75 181 TRP A CA 1
ATOM 1400 C C . TRP A 1 181 ? -21.506 -1.257 21.892 1.00 93.75 181 TRP A C 1
ATOM 1402 O O . TRP A 1 181 ? -21.205 -2.080 22.762 1.00 93.75 181 TRP A O 1
ATOM 1412 N N . ASN A 1 182 ? -20.855 -0.099 21.749 1.00 92.81 182 ASN A N 1
ATOM 1413 C CA . ASN A 1 182 ? -19.754 0.309 22.621 1.00 92.81 182 ASN A CA 1
ATOM 1414 C C . ASN A 1 182 ? -20.164 0.384 24.095 1.00 92.81 182 ASN A C 1
ATOM 1416 O O . ASN A 1 182 ? -19.422 -0.090 24.959 1.00 92.81 182 ASN A O 1
ATOM 1420 N N . LEU A 1 183 ? -21.334 0.959 24.385 1.00 92.25 183 LEU A N 1
ATOM 1421 C CA . LEU A 1 183 ? -21.875 1.077 25.741 1.00 92.25 183 LEU A CA 1
ATOM 1422 C C . LEU A 1 183 ? -22.213 -0.290 26.347 1.00 92.25 183 LEU A C 1
ATOM 1424 O O . LEU A 1 183 ? -22.043 -0.481 27.548 1.00 92.25 183 LEU A O 1
ATOM 1428 N N . ALA A 1 184 ? -22.622 -1.254 25.518 1.00 91.31 184 ALA A N 1
ATOM 1429 C CA . ALA A 1 184 ? -22.856 -2.632 25.941 1.00 91.31 184 ALA A CA 1
ATOM 1430 C C . ALA A 1 184 ? -21.559 -3.419 26.231 1.00 91.31 184 ALA A C 1
ATOM 1432 O O . ALA A 1 184 ? -21.628 -4.516 26.789 1.00 91.31 184 ALA A O 1
ATOM 1433 N N . GLN A 1 185 ? -20.375 -2.893 25.874 1.00 87.06 185 GLN A N 1
ATOM 1434 C CA . GLN A 1 185 ? -19.107 -3.584 26.121 1.00 87.06 185 GLN A CA 1
ATOM 1435 C C . GLN A 1 185 ? -18.616 -3.383 27.550 1.00 87.06 185 GLN A C 1
ATOM 1437 O O . GLN A 1 185 ? -18.153 -2.299 27.924 1.00 87.06 185 GLN A O 1
ATOM 1442 N N . ASN A 1 186 ? -18.584 -4.489 28.295 1.00 77.19 186 ASN A N 1
ATOM 1443 C CA . ASN A 1 186 ? -17.888 -4.576 29.578 1.00 77.19 186 ASN A CA 1
ATOM 1444 C C . ASN A 1 186 ? -16.360 -4.513 29.421 1.00 77.19 186 ASN A C 1
ATOM 1446 O O . ASN A 1 186 ? -15.672 -4.085 30.342 1.00 77.19 186 ASN A O 1
ATOM 1450 N N . ASN A 1 187 ? -15.821 -4.918 28.265 1.00 72.50 187 ASN A N 1
ATOM 1451 C CA . ASN A 1 187 ? -14.395 -4.826 27.963 1.00 72.50 187 ASN A CA 1
ATOM 1452 C C . ASN A 1 187 ? -14.114 -3.606 27.061 1.00 72.50 187 ASN A C 1
ATOM 1454 O O . ASN A 1 187 ? -14.490 -3.633 25.886 1.00 72.50 187 ASN A O 1
ATOM 1458 N N . PRO A 1 188 ? -13.412 -2.563 27.551 1.00 73.94 188 PRO A N 1
ATOM 1459 C CA . PRO A 1 188 ? -13.053 -1.398 26.741 1.00 73.94 188 PRO A CA 1
ATOM 1460 C C . PRO A 1 188 ? -12.251 -1.740 25.478 1.00 73.94 188 PRO A C 1
ATOM 1462 O O . PRO A 1 188 ? -12.323 -1.009 24.493 1.00 73.94 188 PRO A O 1
ATOM 1465 N N . MET A 1 189 ? -11.526 -2.865 25.470 1.00 67.38 189 MET A N 1
ATOM 1466 C CA . MET A 1 189 ? -10.739 -3.312 24.316 1.00 67.38 189 MET A CA 1
ATOM 1467 C C . MET A 1 189 ? -11.603 -3.734 23.120 1.00 67.38 189 MET A C 1
ATOM 1469 O O . MET A 1 189 ? -11.098 -3.723 22.004 1.00 67.38 189 MET A O 1
ATOM 1473 N N . LEU A 1 190 ? -12.886 -4.048 23.328 1.00 80.81 190 LEU A N 1
ATOM 1474 C CA . LEU A 1 190 ? -13.819 -4.472 22.273 1.00 80.81 190 LEU A CA 1
ATOM 1475 C C . LEU A 1 190 ? -14.690 -3.328 21.726 1.00 80.81 190 LEU A C 1
ATOM 1477 O O . LEU A 1 190 ? -15.534 -3.550 20.858 1.00 80.81 190 LEU A O 1
ATOM 1481 N N . ARG A 1 191 ? -14.522 -2.105 22.241 1.00 87.75 191 ARG A N 1
ATOM 1482 C CA . ARG A 1 191 ? -15.255 -0.921 21.767 1.00 87.75 191 ARG A CA 1
ATOM 1483 C C . ARG A 1 191 ? -14.660 -0.424 20.461 1.00 87.75 191 ARG A C 1
ATOM 1485 O O . ARG A 1 191 ? -13.447 -0.286 20.394 1.00 87.75 191 ARG A O 1
ATOM 1492 N N . LEU A 1 192 ? -15.493 -0.105 19.477 1.00 89.44 192 LEU A N 1
ATOM 1493 C CA . LEU A 1 192 ? -15.109 0.599 18.254 1.00 89.44 192 LEU A CA 1
ATOM 1494 C C . LEU A 1 192 ? -14.607 2.010 18.571 1.00 89.44 192 LEU A C 1
ATOM 1496 O O . LEU A 1 192 ? -15.232 2.712 19.366 1.00 89.44 192 LEU A O 1
ATOM 1500 N N . ARG A 1 193 ? -13.531 2.445 17.922 1.00 86.56 193 ARG A N 1
ATOM 1501 C CA . ARG A 1 193 ? -12.984 3.802 18.074 1.00 86.56 193 ARG A CA 1
ATOM 1502 C C . ARG A 1 193 ? -12.266 4.282 16.817 1.00 86.56 193 ARG A C 1
ATOM 1504 O O . ARG A 1 193 ? -12.037 3.501 15.890 1.00 86.56 193 ARG A O 1
ATOM 1511 N N . GLU A 1 194 ? -11.898 5.557 16.801 1.00 84.06 194 GLU A N 1
ATOM 1512 C CA . GLU A 1 194 ? -11.005 6.117 15.781 1.00 84.06 194 GLU A CA 1
ATOM 1513 C C . GLU A 1 194 ? -9.724 5.268 15.613 1.00 84.06 194 GLU A C 1
ATOM 1515 O O . GLU A 1 194 ? -9.125 4.815 16.591 1.00 84.06 194 GLU A O 1
ATOM 1520 N N . GLY A 1 195 ? -9.326 5.016 14.362 1.00 73.69 195 GLY A N 1
ATOM 1521 C CA . GLY A 1 195 ? -8.146 4.215 14.015 1.00 73.69 195 GLY A CA 1
ATOM 1522 C C . GLY A 1 195 ? -8.394 2.709 13.853 1.00 73.69 195 GLY A C 1
ATOM 1523 O O . GLY A 1 195 ? -7.518 2.003 13.360 1.00 73.69 195 GLY A O 1
ATOM 1524 N N . ASP A 1 196 ? -9.576 2.189 14.198 1.00 82.19 196 ASP A N 1
ATOM 1525 C CA . ASP A 1 196 ? -9.900 0.778 13.948 1.00 82.19 196 ASP A CA 1
ATOM 1526 C C . ASP A 1 196 ? -10.093 0.485 12.448 1.00 82.19 196 ASP A C 1
ATOM 1528 O O . ASP A 1 196 ? -10.700 1.272 11.710 1.00 82.19 196 ASP A O 1
ATOM 1532 N N . TYR A 1 197 ? -9.636 -0.690 12.001 1.00 79.69 197 TYR A N 1
ATOM 1533 C CA . TYR A 1 197 ? -9.789 -1.158 10.623 1.00 79.69 197 TYR A CA 1
ATOM 1534 C C . TYR A 1 197 ? -10.903 -2.196 10.538 1.00 79.69 197 TYR A C 1
ATOM 1536 O O . TYR A 1 197 ? -10.784 -3.297 11.061 1.00 79.69 197 TYR A O 1
ATOM 1544 N N . VAL A 1 198 ? -11.977 -1.899 9.814 1.00 83.31 198 VAL A N 1
ATOM 1545 C CA . VAL A 1 198 ? -12.972 -2.910 9.440 1.00 83.31 198 VAL A CA 1
ATOM 1546 C C . VAL A 1 198 ? -12.435 -3.656 8.218 1.00 83.31 198 VAL A C 1
ATOM 1548 O O . VAL A 1 198 ? -12.451 -3.145 7.095 1.00 83.31 198 VAL A O 1
ATOM 1551 N N . VAL A 1 199 ? -11.907 -4.856 8.455 1.00 76.12 199 VAL A N 1
ATOM 1552 C CA . VAL A 1 199 ? -11.255 -5.702 7.440 1.00 76.12 199 VAL A CA 1
ATOM 1553 C C . VAL A 1 199 ? -12.242 -6.603 6.704 1.00 76.12 199 VAL A C 1
ATOM 1555 O O . VAL A 1 199 ? -11.926 -7.111 5.629 1.00 76.12 199 VAL A O 1
ATOM 1558 N N . ARG A 1 200 ? -13.446 -6.786 7.258 1.00 78.94 200 ARG A N 1
ATOM 1559 C CA . ARG A 1 200 ? -14.526 -7.547 6.626 1.00 78.94 200 ARG A CA 1
ATOM 1560 C C . ARG A 1 200 ? -15.896 -7.030 7.062 1.00 78.94 200 ARG A C 1
ATOM 1562 O O . ARG A 1 200 ? -16.089 -6.712 8.234 1.00 78.94 200 ARG A O 1
ATOM 1569 N N . VAL A 1 201 ? -16.840 -6.980 6.122 1.00 82.06 201 VAL A N 1
ATOM 1570 C CA . VAL A 1 201 ? -18.267 -6.719 6.370 1.00 82.06 201 VAL A CA 1
ATOM 1571 C C . VAL A 1 201 ? -19.046 -7.911 5.825 1.00 82.06 201 VAL A C 1
ATOM 1573 O O . VAL A 1 201 ? -18.945 -8.224 4.637 1.00 82.06 201 VAL A O 1
ATOM 1576 N N . ASN A 1 202 ? -19.763 -8.597 6.719 1.00 80.88 202 ASN A N 1
ATOM 1577 C CA . ASN A 1 202 ? -20.436 -9.880 6.497 1.00 80.88 202 ASN A CA 1
ATOM 1578 C C . ASN A 1 202 ? -19.470 -10.976 5.978 1.00 80.88 202 ASN A C 1
ATOM 1580 O O . ASN A 1 202 ? -18.315 -10.707 5.677 1.00 80.88 202 ASN A O 1
ATOM 1584 N N . ALA A 1 203 ? -19.872 -12.250 5.904 1.00 65.56 203 ALA A N 1
ATOM 1585 C CA . ALA A 1 203 ? -18.966 -13.370 5.561 1.00 65.56 203 ALA A CA 1
ATOM 1586 C C . ALA A 1 203 ? -18.368 -13.339 4.123 1.00 65.56 203 ALA A C 1
ATOM 1588 O O . ALA A 1 203 ? -17.781 -14.317 3.665 1.00 65.56 203 ALA A O 1
ATOM 1589 N N . SER A 1 204 ? -18.506 -12.228 3.400 1.00 55.28 204 SER A N 1
ATOM 1590 C CA . SER A 1 204 ? -17.922 -11.968 2.086 1.00 55.28 204 SER A CA 1
ATOM 1591 C C . SER A 1 204 ? -16.400 -11.776 2.176 1.00 55.28 204 SER A C 1
ATOM 1593 O O . SER A 1 204 ? -15.903 -10.844 2.807 1.00 55.28 204 SER A O 1
ATOM 1595 N N . ALA A 1 205 ? -15.654 -12.679 1.536 1.00 42.78 205 ALA A N 1
ATOM 1596 C CA . ALA A 1 205 ? -14.200 -12.639 1.442 1.00 42.78 205 ALA A CA 1
ATOM 1597 C C . ALA A 1 205 ? -13.689 -11.476 0.575 1.00 42.78 205 ALA A C 1
ATOM 1599 O O . ALA A 1 205 ? -14.383 -10.960 -0.300 1.00 42.78 205 ALA A O 1
ATOM 1600 N N . SER A 1 206 ? -12.423 -11.132 0.801 1.00 43.75 206 SER A N 1
ATOM 1601 C CA . SER A 1 206 ? -11.558 -10.326 -0.057 1.00 43.75 206 SER A CA 1
ATOM 1602 C C . SER A 1 206 ? -11.542 -10.863 -1.499 1.00 43.75 206 SER A C 1
ATOM 1604 O O . SER A 1 206 ? -10.729 -11.712 -1.851 1.00 43.75 206 SER A O 1
ATOM 1606 N N . GLY A 1 207 ? -12.470 -10.374 -2.315 1.00 42.28 207 GLY A N 1
ATOM 1607 C CA . GLY A 1 207 ? -12.493 -10.455 -3.775 1.00 42.28 207 GLY A CA 1
ATOM 1608 C C . GLY A 1 207 ? -12.670 -9.049 -4.356 1.00 42.28 207 GLY A C 1
ATOM 1609 O O . GLY A 1 207 ? -12.809 -8.090 -3.598 1.00 42.28 207 GLY A O 1
ATOM 1610 N N . SER A 1 208 ? -12.665 -8.915 -5.683 1.00 40.69 208 SER A N 1
ATOM 1611 C CA . SER A 1 208 ? -12.552 -7.674 -6.483 1.00 40.69 208 SER A CA 1
ATOM 1612 C C . SER A 1 208 ? -13.542 -6.516 -6.203 1.00 40.69 208 SER A C 1
ATOM 1614 O O . SER A 1 208 ? -13.521 -5.524 -6.923 1.00 40.69 208 SER A O 1
ATOM 1616 N N . GLU A 1 209 ? -14.384 -6.595 -5.168 1.00 48.41 209 GLU A N 1
ATOM 1617 C CA . GLU A 1 209 ? -15.356 -5.573 -4.738 1.00 48.41 209 GLU A CA 1
ATOM 1618 C C . GLU A 1 209 ? -15.067 -4.975 -3.336 1.00 48.41 209 GLU A C 1
ATOM 1620 O O . GLU A 1 209 ? -15.909 -4.281 -2.762 1.00 48.41 209 GLU A O 1
ATOM 1625 N N . GLY A 1 210 ? -13.885 -5.242 -2.764 1.00 55.84 210 GLY A N 1
ATOM 1626 C CA . GLY A 1 210 ? -13.593 -5.163 -1.320 1.00 55.84 210 GLY A CA 1
ATOM 1627 C C . GLY A 1 210 ? -13.904 -3.863 -0.554 1.00 55.84 210 GLY A C 1
ATOM 1628 O O . GLY A 1 210 ? -14.155 -3.929 0.643 1.00 55.84 210 GLY A O 1
ATOM 1629 N N . GLY A 1 211 ? -13.921 -2.689 -1.187 1.00 61.75 211 GLY A N 1
ATOM 1630 C CA . GLY A 1 211 ? -14.306 -1.423 -0.533 1.00 61.75 211 GLY A CA 1
ATOM 1631 C C . GLY A 1 211 ? -15.735 -0.971 -0.855 1.00 61.75 211 GLY A C 1
ATOM 1632 O O . GLY A 1 211 ? -16.534 -0.747 0.059 1.00 61.75 211 GLY A O 1
ATOM 1633 N N . PRO A 1 212 ? -16.093 -0.839 -2.147 1.00 67.44 212 PRO A N 1
ATOM 1634 C CA . PRO A 1 212 ? -17.430 -0.415 -2.558 1.00 67.44 212 PRO A CA 1
ATOM 1635 C C . PRO A 1 212 ? -18.546 -1.367 -2.106 1.00 67.44 212 PRO A C 1
ATOM 1637 O O . PRO A 1 212 ? -19.601 -0.898 -1.678 1.00 67.44 212 PRO A O 1
ATOM 1640 N N . GLY A 1 213 ? -18.308 -2.684 -2.139 1.00 73.31 213 GLY A N 1
ATOM 1641 C CA . GLY A 1 213 ? -19.268 -3.687 -1.671 1.00 73.31 213 GLY A CA 1
ATOM 1642 C C . GLY A 1 213 ? -19.519 -3.589 -0.166 1.00 73.31 213 GLY A C 1
ATOM 1643 O O . GLY A 1 213 ? -20.666 -3.600 0.275 1.00 73.31 213 GLY A O 1
ATOM 1644 N N . ALA A 1 214 ? -18.461 -3.375 0.621 1.00 74.69 214 ALA A N 1
ATOM 1645 C CA . ALA A 1 214 ? -18.563 -3.189 2.066 1.00 74.69 214 ALA A CA 1
ATOM 1646 C C . ALA A 1 214 ? -19.371 -1.929 2.435 1.00 74.69 214 ALA A C 1
ATOM 1648 O O . ALA A 1 214 ? -20.234 -1.975 3.312 1.00 74.69 214 ALA A O 1
ATOM 1649 N N . LEU A 1 215 ? -19.168 -0.810 1.725 1.00 77.38 215 LEU A N 1
ATOM 1650 C CA . LEU A 1 215 ? -19.989 0.394 1.915 1.00 77.38 215 LEU A CA 1
ATOM 1651 C C . LEU A 1 215 ? -21.448 0.198 1.522 1.00 77.38 215 LEU A C 1
ATOM 1653 O O . LEU A 1 215 ? -22.334 0.748 2.177 1.00 77.38 215 LEU A O 1
ATOM 1657 N N . LYS A 1 216 ? -21.693 -0.539 0.435 1.00 80.62 216 LYS A N 1
ATOM 1658 C CA . LYS A 1 216 ? -23.046 -0.856 -0.012 1.00 80.62 216 LYS A CA 1
ATOM 1659 C C . LYS A 1 216 ? -23.782 -1.647 1.067 1.00 80.62 216 LYS A C 1
ATOM 1661 O O . LYS A 1 216 ? -24.866 -1.240 1.471 1.00 80.62 216 LYS A O 1
ATOM 1666 N N . GLN A 1 217 ? -23.148 -2.682 1.617 1.00 82.88 217 GLN A N 1
ATOM 1667 C CA . GLN A 1 217 ? -23.710 -3.472 2.715 1.00 82.88 217 GLN A CA 1
ATOM 1668 C C . GLN A 1 217 ? -23.984 -2.621 3.962 1.00 82.88 217 GLN A C 1
ATOM 1670 O O . GLN A 1 217 ? -25.080 -2.676 4.508 1.00 82.88 217 GLN A O 1
ATOM 1675 N N . LEU A 1 218 ? -23.049 -1.755 4.374 1.00 85.06 218 LEU A N 1
ATOM 1676 C CA . LEU A 1 218 ? -23.274 -0.824 5.490 1.00 85.06 218 LEU A CA 1
ATOM 1677 C C . LEU A 1 218 ? -24.452 0.138 5.252 1.00 85.06 218 LEU A C 1
ATOM 1679 O O . LEU A 1 218 ? -25.063 0.609 6.211 1.00 85.06 218 LEU A O 1
ATOM 1683 N N . ARG A 1 219 ? -24.766 0.461 3.991 1.00 85.00 219 ARG A N 1
ATOM 1684 C CA . ARG A 1 219 ? -25.868 1.361 3.629 1.00 85.00 219 ARG A CA 1
ATOM 1685 C C . ARG A 1 219 ? -27.209 0.648 3.504 1.00 85.00 219 ARG A C 1
ATOM 1687 O O . ARG A 1 219 ? -28.221 1.256 3.843 1.00 85.00 219 ARG A O 1
ATOM 1694 N N . GLU A 1 220 ? -27.230 -0.584 3.016 1.00 86.25 220 GLU A N 1
ATOM 1695 C CA . GLU A 1 220 ? -28.460 -1.294 2.637 1.00 86.25 220 GLU A CA 1
ATOM 1696 C C . GLU A 1 220 ? -28.927 -2.289 3.707 1.00 86.25 220 GLU A C 1
ATOM 1698 O O . GLU A 1 220 ? -30.128 -2.445 3.909 1.00 86.25 220 GLU A O 1
ATOM 1703 N N . GLU A 1 221 ? -28.010 -2.901 4.458 1.00 88.81 221 GLU A N 1
ATOM 1704 C CA . GLU A 1 221 ? -28.355 -3.956 5.412 1.00 88.81 221 GLU A CA 1
ATOM 1705 C C . GLU A 1 221 ? -28.835 -3.387 6.753 1.00 88.81 221 GLU A C 1
ATOM 1707 O O . GLU A 1 221 ? -28.283 -2.418 7.283 1.00 88.81 221 GLU A O 1
ATOM 1712 N N . LEU A 1 222 ? -29.856 -4.004 7.350 1.00 91.50 222 LEU A N 1
ATOM 1713 C CA . LEU A 1 222 ? -30.322 -3.654 8.702 1.00 91.50 222 LEU A CA 1
ATOM 1714 C C . LEU A 1 222 ? -29.434 -4.257 9.801 1.00 91.50 222 LEU A C 1
ATOM 1716 O O . LEU A 1 222 ? -29.431 -3.782 10.940 1.00 91.50 222 LEU A O 1
ATOM 1720 N N . GLN A 1 223 ? -28.666 -5.290 9.452 1.00 91.62 223 GLN A N 1
ATOM 1721 C CA . GLN A 1 223 ? -27.730 -5.976 10.331 1.00 91.62 223 GLN A CA 1
ATOM 1722 C C . GLN A 1 223 ? -26.420 -6.232 9.590 1.00 91.62 223 GLN A C 1
ATOM 1724 O O . GLN A 1 223 ? -26.430 -6.741 8.474 1.00 91.62 223 GLN A O 1
ATOM 1729 N N . VAL A 1 224 ? -25.296 -5.947 10.243 1.00 90.50 224 VAL A N 1
ATOM 1730 C CA . VAL A 1 224 ? -23.962 -6.233 9.704 1.00 90.50 224 VAL A CA 1
ATOM 1731 C C . VAL A 1 224 ? -23.080 -6.886 10.757 1.00 90.50 224 VAL A C 1
ATOM 1733 O O . VAL A 1 224 ? -23.145 -6.543 11.940 1.00 90.50 224 VAL A O 1
ATOM 1736 N N . VAL A 1 225 ? -22.242 -7.819 10.314 1.00 90.94 225 VAL A N 1
ATOM 1737 C CA . VAL A 1 225 ? -21.141 -8.368 11.111 1.00 90.94 225 VAL A CA 1
ATOM 1738 C C . VAL A 1 225 ? -19.847 -7.769 10.593 1.00 90.94 225 VAL A C 1
ATOM 1740 O O . VAL A 1 225 ? -19.514 -7.933 9.422 1.00 90.94 225 VAL A O 1
ATOM 1743 N N . LEU A 1 226 ? -19.122 -7.072 11.456 1.00 89.56 226 LEU A N 1
ATOM 1744 C CA . LEU A 1 226 ? -17.829 -6.489 11.138 1.00 89.56 226 LEU A CA 1
ATOM 1745 C C . LEU A 1 226 ? -16.739 -7.349 11.761 1.00 89.56 226 LEU A C 1
ATOM 1747 O O . LEU A 1 226 ? -16.805 -7.674 12.947 1.00 89.56 226 LEU A O 1
ATOM 1751 N N . GLU A 1 227 ? -15.722 -7.674 10.978 1.00 86.81 227 GLU A N 1
ATOM 1752 C CA . GLU A 1 227 ? -14.440 -8.101 11.521 1.00 86.81 227 GLU A CA 1
ATOM 1753 C C . GLU A 1 227 ? -13.549 -6.872 11.604 1.00 86.81 227 GLU A C 1
ATOM 1755 O O . GLU A 1 227 ? -13.269 -6.217 10.594 1.00 86.81 227 GLU A O 1
ATOM 1760 N N . VAL A 1 228 ? -13.168 -6.533 12.828 1.00 84.69 228 VAL A N 1
ATOM 1761 C CA . VAL A 1 228 ? -12.389 -5.345 13.139 1.00 84.69 228 VAL A CA 1
ATOM 1762 C C . VAL A 1 228 ? -10.996 -5.794 13.530 1.00 84.69 228 VAL A C 1
ATOM 1764 O O . VAL A 1 228 ? -10.833 -6.648 14.397 1.00 84.69 228 VAL A O 1
ATOM 1767 N N . GLU A 1 229 ? -9.994 -5.215 12.886 1.00 80.19 229 GLU A N 1
ATOM 1768 C CA . GLU A 1 229 ? -8.593 -5.337 13.239 1.00 80.19 229 GLU A CA 1
ATOM 1769 C C . GLU A 1 229 ? -8.139 -4.019 13.857 1.00 80.19 229 GLU A C 1
ATOM 1771 O O . GLU A 1 229 ? -8.211 -2.950 13.248 1.00 80.19 229 GLU A O 1
ATOM 1776 N N . ARG A 1 230 ? -7.679 -4.100 15.100 1.00 78.25 230 ARG A N 1
ATOM 1777 C CA . ARG A 1 230 ? -7.039 -2.996 15.796 1.00 78.25 230 ARG A CA 1
ATOM 1778 C C . ARG A 1 230 ? -5.549 -3.233 15.829 1.00 78.25 230 ARG A C 1
ATOM 1780 O O . ARG A 1 230 ? -5.098 -4.224 16.400 1.00 78.25 230 ARG A O 1
ATOM 1787 N N . LEU A 1 231 ? -4.790 -2.277 15.322 1.00 68.62 231 LEU A N 1
ATOM 1788 C CA . LEU A 1 231 ? -3.358 -2.241 15.558 1.00 68.62 231 LEU A CA 1
ATOM 1789 C C . LEU A 1 231 ? -3.098 -1.887 17.018 1.00 68.62 231 LEU A C 1
ATOM 1791 O O . LEU A 1 231 ? -3.625 -0.909 17.553 1.00 68.62 231 LEU A O 1
ATOM 1795 N N . ARG A 1 232 ? -2.310 -2.723 17.687 1.00 57.88 232 ARG A N 1
ATOM 1796 C CA . ARG A 1 232 ? -1.806 -2.451 19.026 1.00 57.88 232 ARG A CA 1
ATOM 1797 C C . ARG A 1 232 ? -0.352 -2.020 18.878 1.00 57.88 232 ARG A C 1
ATOM 1799 O O . ARG A 1 232 ? 0.455 -2.827 18.414 1.00 57.88 232 ARG A O 1
ATOM 1806 N N . PRO A 1 233 ? 0.022 -0.806 19.324 1.00 48.16 233 PRO A N 1
ATOM 1807 C CA . PRO A 1 233 ? 1.389 -0.599 19.764 1.00 48.16 233 PRO A CA 1
ATOM 1808 C C . PRO A 1 233 ? 1.637 -1.686 20.818 1.00 48.16 233 PRO A C 1
ATOM 1810 O O . PRO A 1 233 ? 0.850 -1.799 21.761 1.00 48.16 233 PRO A O 1
ATOM 1813 N N . PRO A 1 234 ? 2.617 -2.570 20.635 1.00 50.03 234 PRO A N 1
ATOM 1814 C CA . PRO A 1 234 ? 2.829 -3.651 21.582 1.00 50.03 234 PRO A CA 1
ATOM 1815 C C . PRO A 1 234 ? 3.150 -3.057 22.944 1.00 50.03 234 PRO A C 1
ATOM 1817 O O . PRO A 1 234 ? 3.976 -2.155 23.056 1.00 50.03 234 PRO A O 1
ATOM 1820 N N . GLU A 1 235 ? 2.557 -3.632 23.985 1.00 42.16 235 GLU A N 1
ATOM 1821 C CA . GLU A 1 235 ? 2.817 -3.269 25.384 1.00 42.16 235 GLU A CA 1
ATOM 1822 C C . GLU A 1 235 ? 4.310 -3.419 25.761 1.00 42.16 235 GLU A C 1
ATOM 1824 O O . GLU A 1 235 ? 4.745 -2.915 26.793 1.00 42.16 235 GLU A O 1
ATOM 1829 N N . PHE A 1 236 ? 5.107 -4.072 24.898 1.00 46.09 236 PHE A N 1
ATOM 1830 C CA . PHE A 1 236 ? 6.511 -4.417 25.117 1.00 46.09 236 PHE A CA 1
ATOM 1831 C C . PHE A 1 236 ? 7.496 -4.052 23.986 1.00 46.09 236 PHE A C 1
ATOM 1833 O O . PHE A 1 236 ? 8.688 -4.300 24.182 1.00 46.09 236 PHE A O 1
ATOM 1840 N N . LEU A 1 237 ? 7.099 -3.463 22.837 1.00 55.31 237 LEU A N 1
ATOM 1841 C CA . LEU A 1 237 ? 8.132 -2.846 21.976 1.00 55.31 237 LEU A CA 1
ATOM 1842 C C . LEU A 1 237 ? 8.400 -1.448 22.502 1.00 55.31 237 LEU A C 1
ATOM 1844 O O . LEU A 1 237 ? 7.575 -0.546 22.398 1.00 55.31 237 LEU A O 1
ATOM 1848 N N . SER A 1 238 ? 9.590 -1.270 23.058 1.00 65.81 238 SER A N 1
ATOM 1849 C CA . SER A 1 238 ? 10.102 0.063 23.319 1.00 65.81 238 SER A CA 1
ATOM 1850 C C . SER A 1 238 ? 10.215 0.837 22.005 1.00 65.81 238 SER A C 1
ATOM 1852 O O . SER A 1 238 ? 10.446 0.260 20.938 1.00 65.81 238 SER A O 1
ATOM 1854 N N . TYR A 1 239 ? 10.130 2.165 22.069 1.00 68.69 239 TYR A N 1
ATOM 1855 C CA . TYR A 1 239 ? 10.377 3.014 20.901 1.00 68.69 239 TYR A CA 1
ATOM 1856 C C . TYR A 1 239 ? 11.742 2.736 20.245 1.00 68.69 239 TYR A C 1
ATOM 1858 O O . TYR A 1 2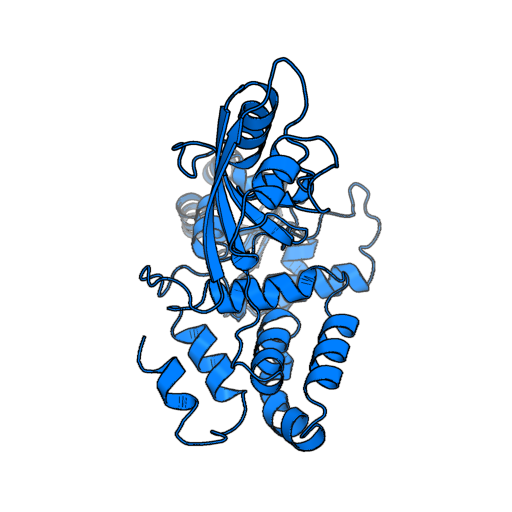39 ? 11.887 2.921 19.041 1.00 68.69 239 TYR A O 1
ATOM 1866 N N . ALA A 1 240 ? 12.707 2.176 20.985 1.00 73.00 240 ALA A N 1
ATOM 1867 C CA . ALA A 1 240 ? 13.975 1.692 20.443 1.00 73.00 240 ALA A CA 1
ATOM 1868 C C . ALA A 1 240 ? 13.812 0.633 19.335 1.00 73.00 240 ALA A C 1
ATOM 1870 O O . ALA A 1 240 ? 14.622 0.580 18.415 1.00 73.00 240 ALA A O 1
ATOM 1871 N N . TRP A 1 241 ? 12.763 -0.191 19.397 1.00 72.50 241 TRP A N 1
ATOM 1872 C CA . TRP A 1 241 ? 12.403 -1.161 18.360 1.00 72.50 241 TRP A CA 1
ATOM 1873 C C . TRP A 1 241 ? 11.542 -0.559 17.246 1.00 72.50 241 TRP A C 1
ATOM 1875 O O . TRP A 1 241 ? 11.597 -1.021 16.108 1.00 72.50 241 TRP A O 1
ATOM 1885 N N . MET A 1 242 ? 10.782 0.496 17.540 1.00 73.69 242 MET A N 1
ATOM 1886 C CA . MET A 1 242 ? 9.961 1.188 16.541 1.00 73.69 242 MET A CA 1
ATOM 1887 C C . MET A 1 242 ? 10.792 2.115 15.643 1.00 73.69 242 MET A C 1
ATOM 1889 O O . MET A 1 242 ? 10.478 2.270 14.470 1.00 73.69 242 MET A O 1
ATOM 1893 N N . VAL A 1 243 ? 11.884 2.695 16.149 1.00 79.62 243 VAL A N 1
ATOM 1894 C CA . VAL A 1 243 ? 12.823 3.533 15.378 1.00 79.62 243 VAL A CA 1
ATOM 1895 C C . VAL A 1 243 ? 13.405 2.820 14.144 1.00 79.62 243 VAL A C 1
ATOM 1897 O O . VAL A 1 243 ? 13.306 3.377 13.048 1.00 79.62 243 VAL A O 1
ATOM 1900 N N . PRO A 1 244 ? 14.000 1.612 14.242 1.00 78.38 244 PRO A N 1
ATOM 1901 C CA . PRO A 1 244 ? 14.472 0.891 13.063 1.00 78.38 244 PRO A CA 1
ATOM 1902 C C . PRO A 1 244 ? 13.326 0.498 12.129 1.00 78.38 244 PRO A C 1
ATOM 1904 O O . PRO A 1 244 ? 13.533 0.507 10.923 1.00 78.38 244 PRO A O 1
ATOM 1907 N N . ALA A 1 245 ? 12.124 0.214 12.640 1.00 74.25 245 ALA A N 1
ATOM 1908 C CA . ALA A 1 245 ? 10.956 -0.055 11.799 1.00 74.25 245 ALA A CA 1
ATOM 1909 C C . ALA A 1 245 ? 10.514 1.193 11.014 1.00 74.25 245 ALA A C 1
ATOM 1911 O O . ALA A 1 245 ? 10.292 1.118 9.808 1.00 74.25 245 ALA A O 1
ATOM 1912 N N . ALA A 1 246 ? 10.485 2.359 11.663 1.00 75.25 246 ALA A N 1
ATOM 1913 C CA . ALA A 1 246 ? 10.202 3.635 11.017 1.00 75.25 246 ALA A CA 1
ATOM 1914 C C . ALA A 1 246 ? 11.253 3.970 9.957 1.00 75.25 246 ALA A C 1
ATOM 1916 O O . ALA A 1 246 ? 10.904 4.371 8.855 1.00 75.25 246 ALA A O 1
ATOM 1917 N N . TYR A 1 247 ? 12.543 3.761 10.234 1.00 78.81 247 TYR A N 1
ATOM 1918 C CA . TYR A 1 247 ? 13.569 3.957 9.211 1.00 78.81 247 TYR A CA 1
ATOM 1919 C C . TYR A 1 247 ? 13.486 2.929 8.091 1.00 78.81 247 TYR A C 1
ATOM 1921 O O . TYR A 1 247 ? 13.612 3.318 6.938 1.00 78.81 247 TYR A O 1
ATOM 1929 N N . LEU A 1 248 ? 13.239 1.652 8.391 1.00 74.88 248 LEU A N 1
ATOM 1930 C CA . LEU A 1 248 ? 13.013 0.631 7.367 1.00 74.88 248 LEU A CA 1
ATOM 1931 C C . LEU A 1 248 ? 11.895 1.053 6.416 1.00 74.88 248 LEU A C 1
ATOM 1933 O O . LEU A 1 248 ? 12.006 0.808 5.224 1.00 74.88 248 LEU A O 1
ATOM 1937 N N . PHE A 1 249 ? 10.858 1.704 6.936 1.00 67.62 249 PHE A N 1
ATOM 1938 C CA . PHE A 1 249 ? 9.719 2.142 6.148 1.00 67.62 249 PHE A CA 1
ATOM 1939 C C . PHE A 1 249 ? 9.971 3.454 5.392 1.00 67.62 249 PHE A C 1
ATOM 1941 O O . PHE A 1 249 ? 9.790 3.523 4.180 1.00 67.62 249 PHE A O 1
ATOM 1948 N N . PHE A 1 250 ? 10.430 4.488 6.090 1.00 70.31 250 PHE A N 1
ATOM 1949 C CA . PHE A 1 250 ? 10.483 5.845 5.555 1.00 70.31 250 PHE A CA 1
ATOM 1950 C C . PHE A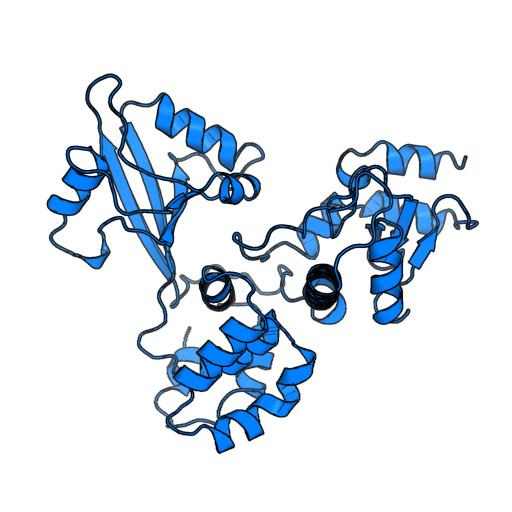 1 250 ? 11.815 6.221 4.902 1.00 70.31 250 PHE A C 1
ATOM 1952 O O . PHE A 1 250 ? 11.862 7.073 4.017 1.00 70.31 250 PHE A O 1
ATOM 1959 N N . ASN A 1 251 ? 12.924 5.649 5.376 1.00 73.19 251 ASN A N 1
ATOM 1960 C CA . ASN A 1 251 ? 14.255 5.925 4.842 1.00 73.19 251 ASN A CA 1
ATOM 1961 C C . ASN A 1 251 ? 15.222 4.764 5.145 1.00 73.19 251 ASN A C 1
ATOM 1963 O O . ASN A 1 251 ? 16.081 4.878 6.034 1.00 73.19 251 ASN A O 1
ATOM 1967 N N . PRO A 1 252 ? 15.096 3.640 4.416 1.00 72.88 252 PRO A N 1
ATOM 1968 C CA . PRO A 1 252 ? 15.858 2.423 4.687 1.00 72.88 252 PRO A CA 1
ATOM 1969 C C . PRO A 1 252 ? 17.377 2.636 4.625 1.00 72.88 252 PRO A C 1
ATOM 1971 O O . PRO A 1 252 ? 18.133 1.973 5.335 1.00 72.88 252 PRO A O 1
ATOM 1974 N N . ALA A 1 253 ? 17.846 3.613 3.842 1.00 73.44 253 ALA A N 1
ATOM 1975 C CA . ALA A 1 253 ? 19.261 3.976 3.760 1.00 73.44 253 ALA A CA 1
ATOM 1976 C C . ALA A 1 253 ? 19.853 4.432 5.110 1.00 73.44 253 ALA A C 1
ATOM 1978 O O . ALA A 1 253 ? 21.069 4.388 5.303 1.00 73.44 253 ALA A O 1
ATOM 1979 N N . LYS A 1 254 ? 19.015 4.854 6.067 1.00 81.44 254 LYS A N 1
ATOM 1980 C CA . LYS A 1 254 ? 19.432 5.243 7.421 1.00 81.44 254 LYS A CA 1
ATOM 1981 C C . LYS A 1 254 ? 19.496 4.083 8.412 1.00 81.44 254 LYS A C 1
ATOM 1983 O O . LYS A 1 254 ? 20.005 4.298 9.512 1.00 81.44 254 LYS A O 1
ATOM 1988 N N . LEU A 1 255 ? 19.081 2.869 8.046 1.00 80.00 255 LEU A N 1
ATOM 1989 C CA . LEU A 1 255 ? 19.093 1.709 8.948 1.00 80.00 255 LEU A CA 1
ATOM 1990 C C . LEU A 1 255 ? 20.464 1.428 9.563 1.00 80.00 255 LEU A C 1
ATOM 1992 O O . LEU A 1 255 ? 20.561 1.146 10.753 1.00 80.00 255 LEU A O 1
ATOM 1996 N N . SER A 1 256 ? 21.536 1.572 8.782 1.00 80.31 256 SER A N 1
ATOM 1997 C CA . SER A 1 256 ? 22.911 1.373 9.261 1.00 80.31 256 SER A CA 1
ATOM 1998 C C . SER A 1 256 ? 23.325 2.366 10.352 1.00 80.31 256 SER A C 1
ATOM 2000 O O . SER A 1 256 ? 24.222 2.075 11.137 1.00 80.31 256 SER A O 1
ATOM 2002 N N . SER A 1 257 ? 22.667 3.526 10.423 1.00 86.44 257 SER A N 1
ATOM 2003 C CA . SER A 1 257 ? 22.928 4.560 11.428 1.00 86.44 257 SER A CA 1
ATOM 2004 C C . SER A 1 257 ? 22.073 4.432 12.690 1.00 86.44 257 SER A C 1
ATOM 2006 O O . SER A 1 257 ? 22.334 5.138 13.664 1.00 86.44 257 SER A O 1
ATOM 2008 N N . VAL A 1 258 ? 21.075 3.539 12.697 1.00 86.50 258 VAL A N 1
ATOM 2009 C CA . VAL A 1 258 ? 20.133 3.388 13.816 1.00 86.50 258 VAL A CA 1
ATOM 2010 C C . VAL A 1 258 ? 20.814 2.991 15.126 1.00 86.50 258 VAL A C 1
ATOM 2012 O O . VAL A 1 258 ? 20.515 3.652 16.119 1.00 86.50 258 VAL A O 1
ATOM 2015 N N . PRO A 1 259 ? 21.767 2.037 15.171 1.00 87.12 259 PRO A N 1
ATOM 2016 C CA . PRO A 1 259 ? 22.425 1.682 16.428 1.00 87.12 259 PRO A CA 1
ATOM 2017 C C . PRO A 1 259 ? 23.057 2.893 17.133 1.00 87.12 259 PRO A C 1
ATOM 2019 O O . PRO A 1 259 ? 22.752 3.173 18.290 1.00 87.12 259 PRO A O 1
ATOM 2022 N N . GLY A 1 260 ? 23.832 3.701 16.400 1.00 85.50 260 GLY A N 1
ATOM 2023 C CA . GLY A 1 260 ? 24.450 4.913 16.948 1.00 85.50 260 GLY A CA 1
ATOM 2024 C C . GLY A 1 260 ? 23.459 6.048 17.244 1.00 85.50 260 GLY A C 1
ATOM 2025 O O . GLY A 1 260 ? 23.749 6.923 18.058 1.00 85.50 260 GLY A O 1
ATOM 2026 N N . LEU A 1 261 ? 22.289 6.070 16.595 1.00 87.25 261 LEU A N 1
ATOM 2027 C CA . LEU A 1 261 ? 21.208 7.000 16.937 1.00 87.25 261 LEU A CA 1
ATOM 2028 C C . LEU A 1 261 ? 20.528 6.602 18.248 1.00 87.25 261 LEU A C 1
ATOM 2030 O O . LEU A 1 261 ? 20.306 7.479 19.081 1.00 87.25 261 LEU A O 1
ATOM 2034 N N . LEU A 1 262 ? 20.246 5.312 18.441 1.00 85.25 262 LEU A N 1
ATOM 2035 C CA . LEU A 1 262 ? 19.659 4.786 19.672 1.00 85.25 262 LEU A CA 1
ATOM 2036 C C . LEU A 1 262 ? 20.590 5.007 20.868 1.00 85.25 262 LEU A C 1
ATOM 2038 O O . LEU A 1 262 ? 20.130 5.490 21.895 1.00 85.25 262 LEU A O 1
ATOM 2042 N N . GLU A 1 263 ? 21.900 4.785 20.714 1.00 86.94 263 GLU A N 1
ATOM 2043 C CA . GLU A 1 263 ? 22.896 5.081 21.759 1.00 86.94 263 GLU A CA 1
ATOM 2044 C C . GLU A 1 263 ? 22.894 6.558 22.190 1.00 86.94 263 GLU A C 1
ATOM 2046 O O . GLU A 1 263 ? 23.031 6.871 23.371 1.00 86.94 263 GLU A O 1
ATOM 2051 N N . LYS A 1 264 ? 22.696 7.490 21.249 1.00 88.94 264 LYS A N 1
ATOM 2052 C CA . LYS A 1 264 ? 22.626 8.935 21.542 1.00 88.94 264 LYS A CA 1
ATOM 2053 C C . LYS A 1 264 ? 21.303 9.367 22.182 1.00 88.94 264 LYS A C 1
ATOM 2055 O O . LYS A 1 264 ? 21.247 10.438 22.790 1.00 88.94 264 LYS A O 1
ATOM 2060 N N . HIS A 1 265 ? 20.249 8.568 22.026 1.00 85.94 265 HIS A N 1
ATOM 2061 C CA . HIS A 1 265 ? 18.887 8.880 22.468 1.00 85.94 265 HIS A CA 1
ATOM 2062 C C . HIS A 1 265 ? 18.362 7.872 23.496 1.00 85.94 265 HIS A C 1
ATOM 2064 O O . HIS A 1 265 ? 17.153 7.679 23.588 1.00 85.94 265 HIS A O 1
ATOM 2070 N N . ILE A 1 266 ? 19.250 7.263 24.289 1.00 84.81 266 ILE A N 1
ATOM 2071 C CA . ILE A 1 266 ? 18.857 6.385 25.398 1.00 84.81 266 ILE A CA 1
ATOM 2072 C C . ILE A 1 266 ? 17.894 7.137 26.329 1.00 84.81 266 ILE A C 1
ATOM 2074 O O . ILE A 1 266 ? 18.195 8.245 26.780 1.00 84.81 266 ILE A O 1
ATOM 2078 N N . GLY A 1 267 ? 16.725 6.549 26.591 1.00 71.94 267 GLY A N 1
ATOM 2079 C CA . GLY A 1 267 ? 15.652 7.139 27.401 1.00 71.94 267 GLY A CA 1
ATOM 2080 C C . GLY A 1 267 ? 14.848 8.251 26.712 1.00 71.94 267 GLY A C 1
ATOM 2081 O O . GLY A 1 267 ? 13.940 8.811 27.323 1.00 71.94 267 GLY A O 1
ATOM 2082 N N . ARG A 1 268 ? 15.169 8.587 25.455 1.00 74.69 268 ARG A N 1
ATOM 2083 C CA . ARG A 1 268 ? 14.471 9.568 24.601 1.00 74.69 268 ARG A CA 1
ATOM 2084 C C . ARG A 1 268 ? 14.090 8.971 23.245 1.00 74.69 268 ARG A C 1
ATOM 2086 O O . ARG A 1 268 ? 13.910 9.682 22.258 1.00 74.69 268 ARG A O 1
ATOM 2093 N N . GLU A 1 269 ? 13.953 7.653 23.172 1.00 78.38 269 GLU A N 1
ATOM 2094 C CA . GLU A 1 269 ? 13.666 6.934 21.932 1.00 78.38 269 GLU A CA 1
ATOM 2095 C C . GLU A 1 269 ? 12.277 7.283 21.390 1.00 78.38 269 GLU A C 1
ATOM 2097 O O . GLU A 1 269 ? 12.087 7.306 20.178 1.00 78.38 269 GLU A O 1
ATOM 2102 N N . MET A 1 270 ? 11.325 7.611 22.273 1.00 70.44 270 MET A N 1
ATOM 2103 C CA . MET A 1 270 ? 10.007 8.127 21.893 1.00 70.44 270 MET A CA 1
ATOM 2104 C C . MET A 1 270 ? 10.118 9.438 21.117 1.00 70.44 270 MET A C 1
ATOM 2106 O O . MET A 1 270 ? 9.527 9.576 20.051 1.00 70.44 270 MET A O 1
ATOM 2110 N N . GLU A 1 271 ? 10.895 10.393 21.630 1.00 70.25 271 GLU A N 1
ATOM 2111 C CA . GLU A 1 271 ? 11.105 11.681 20.967 1.00 70.25 271 GLU A CA 1
ATOM 2112 C C . GLU A 1 271 ? 11.787 11.480 19.614 1.00 70.25 271 GLU A C 1
ATOM 2114 O O . GLU A 1 271 ? 11.351 12.050 18.617 1.00 70.25 271 GLU A O 1
ATOM 2119 N N . LEU A 1 272 ? 12.806 10.615 19.558 1.00 79.44 272 LEU A N 1
ATOM 2120 C CA . LEU A 1 272 ? 13.480 10.257 18.312 1.00 79.44 272 LEU A CA 1
ATOM 2121 C C . LEU A 1 272 ? 12.503 9.631 17.305 1.00 79.44 272 LEU A C 1
ATOM 2123 O O . LEU A 1 272 ? 12.485 10.028 16.143 1.00 79.44 272 LEU A O 1
ATOM 2127 N N . PHE A 1 273 ? 11.672 8.681 17.736 1.00 76.69 273 PHE A N 1
ATOM 2128 C CA . PHE A 1 273 ? 10.658 8.053 16.891 1.00 76.69 273 PHE A CA 1
ATOM 2129 C C . PHE A 1 273 ? 9.660 9.079 16.342 1.00 76.69 273 PHE A C 1
ATOM 2131 O O . PHE A 1 273 ? 9.417 9.114 15.135 1.00 76.69 273 PHE A O 1
ATOM 2138 N N . LEU A 1 274 ? 9.131 9.954 17.199 1.00 64.50 274 LEU A N 1
ATOM 2139 C CA . LEU A 1 274 ? 8.196 11.005 16.796 1.00 64.50 274 LEU A CA 1
ATOM 2140 C C . LEU A 1 274 ? 8.852 12.027 15.860 1.00 64.50 274 LEU A C 1
ATOM 2142 O O . LEU A 1 274 ? 8.210 12.476 14.918 1.00 64.50 274 LEU A O 1
ATOM 2146 N N . GLN A 1 275 ? 10.132 12.354 16.053 1.00 75.19 275 GLN A N 1
ATOM 2147 C CA . GLN A 1 275 ? 10.892 13.207 15.134 1.00 75.19 275 GLN A CA 1
ATOM 2148 C C . GLN A 1 275 ? 11.100 12.549 13.769 1.00 75.19 275 GLN A C 1
ATOM 2150 O O . GLN A 1 275 ? 11.013 13.224 12.747 1.00 75.19 275 GLN A O 1
ATOM 2155 N N . ILE A 1 276 ? 11.378 11.243 13.732 1.00 77.44 276 ILE A N 1
ATOM 2156 C CA . ILE A 1 276 ? 11.490 10.482 12.481 1.00 77.44 276 ILE A CA 1
ATOM 2157 C C . ILE A 1 276 ? 10.149 10.498 11.757 1.00 77.44 276 ILE A C 1
ATOM 2159 O O . ILE A 1 276 ? 10.114 10.838 10.576 1.00 77.44 276 ILE A O 1
ATOM 2163 N N . CYS A 1 277 ? 9.060 10.207 12.468 1.00 69.38 277 CYS A N 1
ATOM 2164 C CA . CYS A 1 277 ? 7.719 10.270 11.903 1.00 69.38 277 CYS A CA 1
ATOM 2165 C C . CYS A 1 277 ? 7.416 11.690 11.410 1.00 69.38 277 CYS A C 1
ATOM 2167 O O . CYS A 1 277 ? 7.166 11.878 10.237 1.00 69.38 277 CYS A O 1
ATOM 2169 N N . SER A 1 278 ? 7.592 12.731 12.221 1.00 64.19 278 SER A N 1
ATOM 2170 C CA . SER A 1 278 ? 7.368 14.118 11.783 1.00 64.19 278 SER A CA 1
ATOM 2171 C C . SER A 1 278 ? 8.239 14.550 10.597 1.00 64.19 278 SER A C 1
ATOM 2173 O O . SER A 1 278 ? 7.881 15.492 9.894 1.00 64.19 278 SER A O 1
ATOM 2175 N N . LYS A 1 279 ? 9.407 13.932 10.403 1.00 73.88 279 LYS A N 1
ATOM 2176 C CA . LYS A 1 279 ? 10.331 14.286 9.325 1.00 73.88 279 LYS A CA 1
ATOM 2177 C C . LYS A 1 279 ? 10.009 13.583 8.011 1.00 73.88 279 LYS A C 1
ATOM 2179 O O . LYS A 1 279 ? 10.247 14.171 6.959 1.00 73.88 279 LYS A O 1
ATOM 2184 N N . TYR A 1 280 ? 9.576 12.327 8.066 1.00 68.94 280 TYR A N 1
ATOM 2185 C CA . TYR A 1 280 ? 9.414 11.496 6.871 1.00 68.94 280 TYR A CA 1
ATOM 2186 C C . TYR A 1 280 ? 7.983 11.012 6.625 1.00 68.94 280 TYR A C 1
ATOM 2188 O O . TYR A 1 280 ? 7.668 10.614 5.510 1.00 68.94 280 TYR A O 1
ATOM 2196 N N . ALA A 1 281 ? 7.136 11.052 7.644 1.00 59.12 281 ALA A N 1
ATOM 2197 C CA . ALA A 1 281 ? 5.708 10.828 7.555 1.00 59.12 281 ALA A CA 1
ATOM 2198 C C . ALA A 1 281 ? 5.024 12.193 7.432 1.00 59.12 281 ALA A C 1
ATOM 2200 O O . ALA A 1 281 ? 5.001 13.002 8.361 1.00 59.12 281 ALA A O 1
ATOM 2201 N N . SER A 1 282 ? 4.528 12.483 6.233 1.00 55.81 282 SER A N 1
ATOM 2202 C CA . SER A 1 282 ? 3.836 13.737 5.931 1.00 55.81 282 SER A CA 1
ATOM 2203 C C . SER A 1 282 ? 2.471 13.857 6.609 1.00 55.81 282 SER A C 1
ATOM 2205 O O . SER A 1 282 ? 1.923 14.959 6.636 1.00 55.81 282 SER A O 1
ATOM 2207 N N . GLN A 1 283 ? 1.917 12.764 7.150 1.00 53.44 283 GLN A N 1
ATOM 2208 C CA . GLN A 1 283 ? 0.640 12.761 7.863 1.00 53.44 283 GLN A CA 1
ATOM 2209 C C . GLN A 1 283 ? 0.750 12.040 9.214 1.00 53.44 283 GLN A C 1
ATOM 2211 O O . GLN A 1 283 ? 1.468 11.053 9.364 1.00 53.44 283 GLN A O 1
ATOM 2216 N N . SER A 1 284 ? -0.016 12.499 10.211 1.00 50.97 284 SER A N 1
ATOM 2217 C CA . SER A 1 284 ? -0.110 11.875 11.544 1.00 50.97 284 SER A CA 1
ATOM 2218 C C . SER A 1 284 ? -0.699 10.462 11.525 1.00 50.97 284 SER A C 1
ATOM 2220 O O . SER A 1 284 ? -0.811 9.844 12.574 1.00 50.97 284 SER A O 1
ATOM 2222 N N . GLU A 1 285 ? -1.105 9.966 10.361 1.00 51.47 285 GLU A N 1
ATOM 2223 C CA . GLU A 1 285 ? -1.666 8.638 10.152 1.00 51.47 285 GLU A CA 1
ATOM 2224 C C . GLU A 1 285 ? -0.604 7.596 9.758 1.00 51.47 285 GLU A C 1
ATOM 2226 O O . GLU A 1 285 ? -0.823 6.412 9.982 1.00 51.47 285 GLU A O 1
ATOM 2231 N N . ASP A 1 286 ? 0.563 8.027 9.266 1.00 52.94 286 ASP A N 1
ATOM 2232 C CA . ASP A 1 286 ? 1.584 7.156 8.663 1.00 52.94 286 ASP A CA 1
ATOM 2233 C C . ASP A 1 286 ? 2.358 6.300 9.699 1.00 52.94 286 ASP A C 1
ATOM 2235 O O . ASP A 1 286 ? 3.021 5.321 9.356 1.00 52.94 286 ASP A O 1
ATOM 2239 N N . TRP A 1 287 ? 2.329 6.650 10.994 1.00 58.91 287 TRP A N 1
ATOM 2240 C CA . TRP A 1 287 ? 2.964 5.828 12.043 1.00 58.91 287 TRP A CA 1
ATOM 2241 C C . TRP A 1 287 ? 2.156 4.560 12.344 1.00 58.91 287 TRP A C 1
ATOM 2243 O O . TRP A 1 287 ? 2.729 3.558 12.781 1.00 58.91 287 TRP A O 1
ATOM 2253 N N . GLU A 1 288 ? 0.843 4.580 12.091 1.00 58.88 288 GLU A N 1
ATOM 2254 C CA . GLU A 1 288 ? 0.028 3.371 12.140 1.00 58.88 288 GLU A CA 1
ATOM 2255 C C . GLU A 1 288 ? 0.458 2.393 11.048 1.00 58.88 288 GLU A C 1
ATOM 2257 O O . GLU A 1 288 ? 0.387 1.194 11.266 1.00 58.88 288 GLU A O 1
ATOM 2262 N N . ASP A 1 289 ? 1.008 2.871 9.932 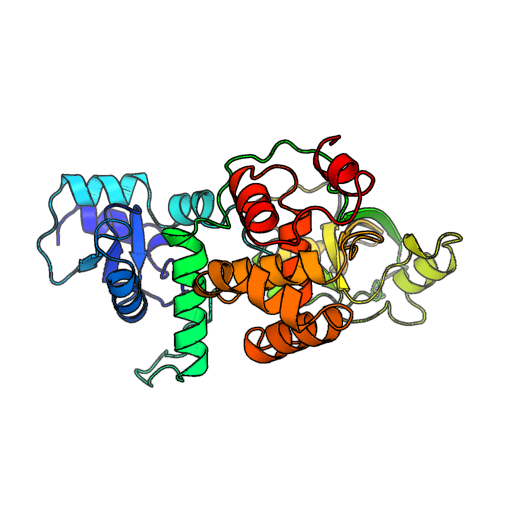1.00 59.19 289 ASP A N 1
ATOM 2263 C CA . ASP A 1 289 ? 1.556 2.041 8.853 1.00 59.19 289 ASP A CA 1
ATOM 2264 C C . ASP A 1 289 ? 2.797 1.299 9.329 1.00 59.19 289 ASP A C 1
ATOM 2266 O O . ASP A 1 289 ? 2.967 0.117 9.040 1.00 59.19 289 ASP A O 1
ATOM 2270 N N . VAL A 1 290 ? 3.646 1.968 10.115 1.00 62.44 290 VAL A N 1
ATOM 2271 C CA . VAL A 1 290 ? 4.802 1.334 10.762 1.00 62.44 290 VAL A CA 1
ATOM 2272 C C . VAL A 1 290 ? 4.328 0.228 11.704 1.00 62.44 290 VAL A C 1
ATOM 2274 O O . VAL A 1 290 ? 4.911 -0.857 11.717 1.00 62.44 290 VAL A O 1
ATOM 2277 N N . LEU A 1 291 ? 3.243 0.458 12.451 1.00 61.16 291 LEU A N 1
ATOM 2278 C CA . LEU A 1 291 ? 2.624 -0.580 13.276 1.00 61.16 291 LEU A CA 1
ATOM 2279 C C . LEU A 1 291 ? 1.947 -1.672 12.451 1.00 61.16 291 LEU A C 1
ATOM 2281 O O . LEU A 1 291 ? 2.062 -2.833 12.825 1.00 61.16 291 LEU A O 1
ATOM 2285 N N . GLN A 1 292 ? 1.292 -1.345 11.337 1.00 58.72 292 GLN A N 1
ATOM 2286 C CA . GLN A 1 292 ? 0.681 -2.316 10.434 1.00 58.72 292 GLN A CA 1
ATOM 2287 C C . GLN A 1 292 ? 1.766 -3.203 9.847 1.00 58.72 292 GLN A C 1
ATOM 2289 O O . GLN A 1 292 ? 1.579 -4.404 9.827 1.00 58.72 292 GLN A O 1
ATOM 2294 N N . ILE A 1 293 ? 2.914 -2.652 9.444 1.00 57.28 293 ILE A N 1
ATOM 2295 C CA . ILE A 1 293 ? 4.062 -3.430 8.969 1.00 57.28 293 ILE A CA 1
ATOM 2296 C C . ILE A 1 293 ? 4.550 -4.354 10.064 1.00 57.28 293 ILE A C 1
ATOM 2298 O O . ILE A 1 293 ? 4.697 -5.542 9.811 1.00 57.28 293 ILE A O 1
ATOM 2302 N N . LEU A 1 294 ? 4.775 -3.844 11.275 1.00 58.03 294 LEU A N 1
ATOM 2303 C CA . LEU A 1 294 ? 5.156 -4.687 12.407 1.00 58.03 294 LEU A CA 1
ATOM 2304 C C . LEU A 1 294 ? 4.104 -5.785 12.645 1.00 58.03 294 LEU A C 1
ATOM 2306 O O . LEU A 1 294 ? 4.468 -6.937 12.872 1.00 58.03 294 LEU A O 1
ATOM 2310 N N . ALA A 1 295 ? 2.818 -5.459 12.486 1.00 53.09 295 ALA A N 1
ATOM 2311 C CA . ALA A 1 295 ? 1.685 -6.358 12.652 1.00 53.09 295 ALA A CA 1
ATOM 2312 C C . ALA A 1 295 ? 1.453 -7.345 11.508 1.00 53.09 295 ALA A C 1
ATOM 2314 O O . ALA A 1 295 ? 0.959 -8.435 11.756 1.00 53.09 295 ALA A O 1
ATOM 2315 N N . THR A 1 296 ? 1.808 -7.036 10.272 1.00 50.16 296 THR A N 1
ATOM 2316 C CA . THR A 1 296 ? 1.667 -7.938 9.118 1.00 5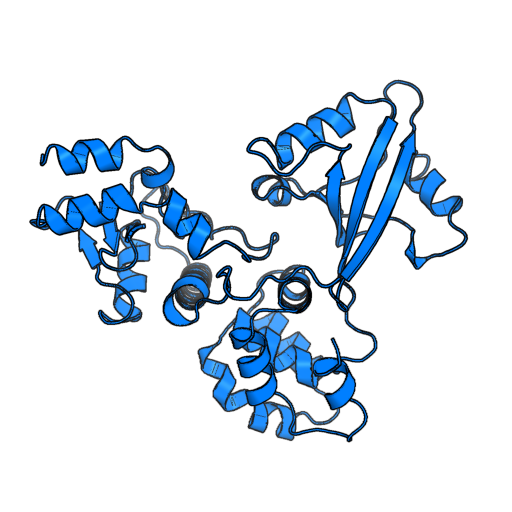0.16 296 THR A CA 1
ATOM 2317 C C . THR A 1 296 ? 2.978 -8.618 8.766 1.00 50.16 296 THR A C 1
ATOM 2319 O O . THR A 1 296 ? 3.005 -9.487 7.900 1.00 50.16 296 THR A O 1
ATOM 2322 N N . ALA A 1 297 ? 4.059 -8.276 9.469 1.00 49.78 297 ALA A N 1
ATOM 2323 C CA . ALA A 1 297 ? 5.353 -8.925 9.382 1.00 49.78 297 ALA A CA 1
ATOM 2324 C C . ALA A 1 297 ? 5.600 -10.114 10.337 1.00 49.78 297 ALA A C 1
ATOM 2326 O O . ALA A 1 297 ? 6.773 -10.490 10.405 1.00 49.78 297 ALA A O 1
ATOM 2327 N N . PRO A 1 298 ? 4.636 -10.780 11.024 1.00 44.38 298 PRO A N 1
ATOM 2328 C CA . PRO A 1 298 ? 4.960 -11.860 11.960 1.00 44.38 298 PRO A CA 1
ATOM 2329 C C . PRO A 1 298 ? 5.421 -13.156 11.258 1.00 44.38 298 PRO A C 1
ATOM 2331 O O . PRO A 1 298 ? 5.316 -14.235 11.815 1.00 44.38 298 PRO A O 1
ATOM 2334 N N . GLY A 1 299 ? 5.981 -13.056 10.049 1.00 45.00 299 GLY A N 1
ATOM 2335 C CA . GLY A 1 299 ? 6.572 -14.176 9.326 1.00 45.00 299 GLY A CA 1
ATOM 2336 C C . GLY A 1 299 ? 7.521 -13.811 8.174 1.00 45.00 299 GLY A C 1
ATOM 2337 O O . GLY A 1 299 ? 8.244 -14.680 7.694 1.00 45.00 299 GLY A O 1
ATOM 2338 N N . SER A 1 300 ? 7.650 -12.540 7.756 1.00 49.50 300 SER A N 1
ATOM 2339 C CA . SER A 1 300 ? 8.720 -12.159 6.816 1.00 49.50 300 SER A CA 1
ATOM 2340 C C . SER A 1 300 ? 10.069 -12.202 7.554 1.00 49.50 300 SER A C 1
ATOM 2342 O O . SER A 1 300 ? 10.491 -11.216 8.174 1.00 49.50 300 SER A O 1
ATOM 2344 N N . SER A 1 301 ? 10.772 -13.335 7.455 1.00 54.25 301 SER A N 1
ATOM 2345 C CA . SER A 1 301 ? 12.116 -13.555 8.018 1.00 54.25 301 SER A CA 1
ATOM 2346 C C . SER A 1 301 ? 13.071 -12.385 7.727 1.00 54.25 301 SER A C 1
ATOM 2348 O O . SER A 1 301 ? 13.879 -12.001 8.572 1.00 54.25 301 SER A O 1
ATOM 2350 N N . ARG A 1 302 ? 12.920 -11.738 6.563 1.00 57.84 302 ARG A N 1
ATOM 2351 C CA . ARG A 1 302 ? 13.760 -10.626 6.109 1.00 57.84 302 ARG A CA 1
ATOM 2352 C C . ARG A 1 302 ? 13.544 -9.323 6.889 1.00 57.84 302 ARG A C 1
ATOM 2354 O O . ARG A 1 302 ? 14.516 -8.778 7.405 1.00 57.84 302 ARG A O 1
ATOM 2361 N N . ASN A 1 303 ? 12.313 -8.818 7.001 1.00 57.53 303 ASN A N 1
ATOM 2362 C CA . ASN A 1 303 ? 12.036 -7.561 7.719 1.00 57.53 303 ASN A CA 1
ATOM 2363 C C . ASN A 1 303 ? 12.329 -7.682 9.221 1.00 57.53 303 ASN A C 1
ATOM 2365 O O . ASN A 1 303 ? 12.972 -6.801 9.792 1.00 57.53 303 ASN A O 1
ATOM 2369 N N . ALA A 1 304 ? 11.950 -8.806 9.839 1.00 59.84 304 ALA A N 1
ATOM 2370 C CA . ALA A 1 304 ? 12.281 -9.087 11.234 1.00 59.84 304 ALA A CA 1
ATOM 2371 C C . ALA A 1 304 ? 13.803 -9.144 11.451 1.00 59.84 304 ALA A C 1
ATOM 2373 O O . ALA A 1 304 ? 14.308 -8.558 12.406 1.00 59.84 304 ALA A O 1
ATOM 2374 N N . ALA A 1 305 ? 14.558 -9.762 10.533 1.00 62.38 305 ALA A N 1
ATOM 2375 C CA . ALA A 1 305 ? 16.019 -9.781 10.596 1.00 62.38 305 ALA A CA 1
ATOM 2376 C C . ALA A 1 305 ? 16.648 -8.390 10.410 1.00 62.38 305 ALA A C 1
ATOM 2378 O O . ALA A 1 305 ? 17.617 -8.068 11.096 1.00 62.38 305 ALA A O 1
ATOM 2379 N N . LEU A 1 306 ? 16.112 -7.549 9.518 1.00 65.75 306 LEU A N 1
ATOM 2380 C CA . LEU A 1 306 ? 16.601 -6.181 9.310 1.00 65.75 306 LEU A CA 1
ATOM 2381 C C . LEU A 1 306 ? 16.367 -5.303 10.543 1.00 65.75 306 LEU A C 1
ATOM 2383 O O . LEU A 1 306 ? 17.285 -4.607 10.977 1.00 65.75 306 LEU A O 1
ATOM 2387 N N . ILE A 1 307 ? 15.175 -5.384 11.140 1.00 66.69 307 ILE A N 1
ATOM 2388 C CA . ILE A 1 307 ? 14.833 -4.661 12.370 1.00 66.69 307 ILE A CA 1
ATOM 2389 C C . ILE A 1 307 ? 15.665 -5.185 13.542 1.00 66.69 307 ILE A C 1
ATOM 2391 O O . ILE A 1 307 ? 16.255 -4.388 14.259 1.00 66.69 307 ILE A O 1
ATOM 2395 N N . ALA A 1 308 ? 15.798 -6.503 13.705 1.00 65.88 308 ALA A N 1
ATOM 2396 C CA . ALA A 1 308 ? 16.624 -7.101 14.756 1.00 65.88 308 ALA A CA 1
ATOM 2397 C C . ALA A 1 308 ? 18.112 -6.759 14.626 1.00 65.88 308 ALA A C 1
ATOM 2399 O O . ALA A 1 308 ? 18.797 -6.619 15.635 1.00 65.88 308 ALA A O 1
ATOM 2400 N N . LYS A 1 309 ? 18.616 -6.597 13.398 1.00 69.75 309 LYS A N 1
ATOM 2401 C CA . LYS A 1 309 ? 19.999 -6.183 13.139 1.00 69.75 309 LYS A CA 1
ATOM 2402 C C . LYS A 1 309 ? 20.236 -4.697 13.425 1.00 69.75 309 LYS A C 1
ATOM 2404 O O . LYS A 1 309 ? 21.347 -4.331 13.795 1.00 69.75 309 LYS A O 1
ATOM 2409 N N . ALA A 1 310 ? 19.232 -3.851 13.199 1.00 67.75 310 ALA A N 1
ATOM 2410 C CA . ALA A 1 310 ? 19.329 -2.401 13.383 1.00 67.75 310 ALA A CA 1
ATOM 2411 C C . ALA A 1 310 ? 18.876 -1.924 14.775 1.00 67.75 310 ALA A C 1
ATOM 2413 O O . ALA A 1 310 ? 19.232 -0.822 15.188 1.00 67.75 310 ALA A O 1
ATOM 2414 N N . GLY A 1 311 ? 18.070 -2.726 15.469 1.00 66.31 311 GLY A N 1
ATOM 2415 C CA . GLY A 1 311 ? 17.531 -2.451 16.793 1.00 66.31 311 GLY A CA 1
ATOM 2416 C C . GLY A 1 311 ? 18.545 -2.640 17.923 1.00 66.31 311 GLY A C 1
ATOM 2417 O O . GLY A 1 311 ? 19.697 -3.010 17.688 1.00 66.31 311 GLY A O 1
ATOM 2418 N N . PRO A 1 312 ? 18.135 -2.363 19.169 1.00 64.62 312 PRO A N 1
ATOM 2419 C CA . PRO A 1 312 ? 19.030 -2.405 20.317 1.00 64.62 312 PRO A CA 1
ATOM 2420 C C . PRO A 1 312 ? 19.590 -3.815 20.551 1.00 64.62 312 PRO A C 1
ATOM 2422 O O . PRO A 1 312 ? 18.861 -4.810 20.534 1.00 64.62 312 PRO A O 1
ATOM 2425 N N . SER A 1 313 ? 20.892 -3.888 20.839 1.00 57.28 313 SER A N 1
ATOM 2426 C CA . SER A 1 313 ? 21.631 -5.109 21.176 1.00 57.28 313 SER A CA 1
ATOM 2427 C C . SER A 1 313 ? 21.144 -5.699 22.507 1.00 57.28 313 SER A C 1
ATOM 2429 O O . SER A 1 313 ? 21.735 -5.461 23.553 1.00 57.28 313 SER A O 1
ATOM 2431 N N . SER A 1 314 ? 20.031 -6.437 22.484 1.00 49.78 314 SER A N 1
ATOM 2432 C CA . SER A 1 314 ? 19.465 -7.199 23.609 1.00 49.78 314 SER A CA 1
ATOM 2433 C C . SER A 1 314 ? 19.552 -6.502 24.979 1.00 49.78 314 SER A C 1
ATOM 2435 O O . SER A 1 314 ? 20.354 -6.882 25.836 1.00 49.78 314 SER A O 1
ATOM 2437 N N . ALA A 1 315 ? 18.679 -5.528 25.233 1.00 36.97 315 ALA A N 1
ATOM 2438 C CA . ALA A 1 315 ? 18.386 -5.130 26.605 1.00 36.97 315 ALA A CA 1
ATOM 2439 C C . ALA A 1 315 ? 17.561 -6.247 27.276 1.00 36.97 315 ALA A C 1
ATOM 2441 O O . ALA A 1 315 ? 16.350 -6.343 27.108 1.00 36.97 315 ALA A O 1
ATOM 2442 N N . GLY A 1 316 ? 18.246 -7.129 28.008 1.00 34.78 316 GLY A N 1
ATOM 2443 C CA . GLY A 1 316 ? 17.643 -8.121 28.898 1.00 34.78 316 GLY A CA 1
ATOM 2444 C C . GLY A 1 316 ? 17.183 -9.411 28.212 1.00 34.78 316 GLY A C 1
ATOM 2445 O O . GLY A 1 316 ? 16.336 -9.423 27.322 1.00 34.78 316 GLY A O 1
ATOM 2446 N N . ARG A 1 317 ? 17.678 -10.549 28.712 1.00 34.34 317 ARG A N 1
ATOM 2447 C CA . ARG A 1 317 ? 17.305 -11.919 28.300 1.00 34.34 317 ARG A CA 1
ATOM 2448 C C . ARG A 1 317 ? 15.802 -12.255 28.443 1.00 34.34 317 ARG A C 1
ATOM 2450 O O . ARG A 1 317 ? 15.421 -13.377 28.141 1.00 34.34 317 ARG A O 1
ATOM 2457 N N . GLY A 1 318 ? 14.960 -11.308 28.867 1.00 37.44 318 GLY A N 1
ATOM 2458 C CA . GLY A 1 318 ? 13.503 -11.442 28.946 1.00 37.44 318 GLY A CA 1
ATOM 2459 C C . GLY A 1 318 ? 12.718 -10.909 27.739 1.00 37.44 318 GLY A C 1
ATOM 2460 O O . GLY A 1 318 ? 11.559 -11.269 27.600 1.00 37.44 318 GLY A O 1
ATOM 2461 N N . GLN A 1 319 ? 13.308 -10.088 26.855 1.00 39.56 319 GLN A N 1
ATOM 2462 C CA . GLN A 1 319 ? 12.577 -9.506 25.707 1.00 39.56 319 GLN A CA 1
ATOM 2463 C C . GLN A 1 319 ? 12.851 -10.223 24.378 1.00 39.56 319 GLN A C 1
ATOM 2465 O O . GLN A 1 319 ? 11.981 -10.295 23.515 1.00 39.56 319 GLN A O 1
ATOM 2470 N N . ALA A 1 320 ? 14.030 -10.832 24.222 1.00 34.97 320 ALA A N 1
ATOM 2471 C CA . ALA A 1 320 ? 14.364 -11.609 23.026 1.00 34.97 320 ALA A CA 1
ATOM 2472 C C . ALA A 1 320 ? 13.618 -12.958 22.941 1.00 34.97 320 ALA A C 1
ATOM 2474 O O . ALA A 1 320 ? 13.531 -13.527 21.854 1.00 34.97 320 ALA A O 1
ATOM 2475 N N . SER A 1 321 ? 13.075 -13.477 24.054 1.00 36.88 321 SER A N 1
ATOM 2476 C CA . SER A 1 321 ? 12.267 -14.706 24.032 1.00 36.88 321 SER A CA 1
ATOM 2477 C C . SER A 1 321 ? 10.884 -14.479 23.416 1.00 36.88 321 SER A C 1
ATOM 2479 O O . SER A 1 321 ? 10.379 -15.375 22.749 1.00 36.88 321 SER A O 1
ATOM 2481 N N . ALA A 1 322 ? 10.315 -13.274 23.534 1.00 37.09 322 ALA A N 1
ATOM 2482 C CA . ALA A 1 322 ? 9.013 -12.940 22.953 1.00 37.09 322 ALA A CA 1
ATOM 2483 C C . ALA A 1 322 ? 9.025 -12.903 21.412 1.00 37.09 322 ALA A C 1
ATOM 2485 O O . ALA A 1 322 ? 7.993 -13.124 20.798 1.00 37.09 322 ALA A O 1
ATOM 2486 N N . LEU A 1 323 ? 10.188 -12.680 20.786 1.00 35.28 323 LEU A N 1
ATOM 2487 C CA . LEU A 1 323 ? 10.354 -12.686 19.323 1.00 35.28 323 LEU A CA 1
ATOM 2488 C C . LEU A 1 323 ? 10.814 -14.040 18.753 1.00 35.28 323 LEU A C 1
ATOM 2490 O O . LEU A 1 323 ? 10.906 -14.181 17.540 1.00 35.28 323 LEU A O 1
ATOM 2494 N N . ARG A 1 324 ? 11.165 -15.017 19.601 1.00 31.78 324 ARG A N 1
ATOM 2495 C CA . ARG A 1 324 ? 11.635 -16.353 19.172 1.00 31.78 324 ARG A CA 1
ATOM 2496 C C . ARG A 1 324 ? 10.703 -17.501 19.570 1.00 31.78 324 ARG A C 1
ATOM 2498 O O . ARG A 1 324 ? 10.989 -18.636 19.209 1.00 31.78 324 ARG A O 1
ATOM 2505 N N . ALA A 1 325 ? 9.648 -17.227 20.336 1.00 28.75 325 ALA A N 1
ATOM 2506 C CA . ALA A 1 325 ? 8.701 -18.230 20.831 1.00 28.75 325 ALA A CA 1
ATOM 2507 C C . ALA A 1 325 ? 7.344 -18.229 20.098 1.00 28.75 325 ALA A C 1
ATOM 2509 O O . ALA A 1 325 ? 6.415 -18.869 20.585 1.00 28.75 325 ALA A O 1
ATOM 2510 N N . TRP A 1 326 ? 7.233 -17.540 18.960 1.00 30.64 326 TRP A N 1
ATOM 2511 C CA . TRP A 1 326 ? 6.027 -17.470 18.133 1.00 30.64 326 TRP A CA 1
ATOM 2512 C C . TRP A 1 326 ? 6.401 -17.592 16.663 1.00 30.64 326 TRP A C 1
ATOM 2514 O O . TRP A 1 326 ? 7.358 -16.888 16.262 1.00 30.64 326 TRP A O 1
#

Radius of gyration: 21.92 Å; chains: 1; bounding box: 60×39×63 Å

pLDDT: mean 73.91, std 17.58, range [28.75, 97.94]

Foldseek 3Di:
DPVLLVVLCVDPLLQAALFARHGRAFKDFQVLLEGHHPLVLVLLVVLPNVQTDMDGNPPDDDDPVSSVSNSVQYSVNSCVFQQQLPQLPDDRNHPPDPPPPDDPPLSSLQSSLRSCLRTVVSLRGPAWPDDDQFLQKDKDKDKFADDPQDAQQFAFDPSSLVRQKTAGQAFGDPPHRLVVRCVVDPDNVRRDGHGKIQNDKPPDDDDPRRRVVNVVCSRPPRMIMTIIMHGHPRPPDDLLLLLLLLCSRQPVVCLVVSAVVCVVQPVNSVVVNVVSCVVRPPDPSCSVSSSSSSRSVLTNPSSVVSSVVSGDPDPDPVRVCVSVVD

Sequence (326 aa):
MNPLLKELLQHSENRICADCGERAPRWCSINLGVIICAECAGLHRKLGTHISFVQSLSLDVLKDEWVQQLLARGNAAGAERFEASLPRSWSKPEALSSGGDRIDSASAYHLEQYIRAKYEHQLFTKEGAEVSESPFSHRFTVLLRRQGGEPFGLYPSKSALCHGSLRLRADPASGTAAEQWNLAQNNPMLRLREGDYVVRVNASASGSEGGPGALKQLREELQVVLEVERLRPPEFLSYAWMVP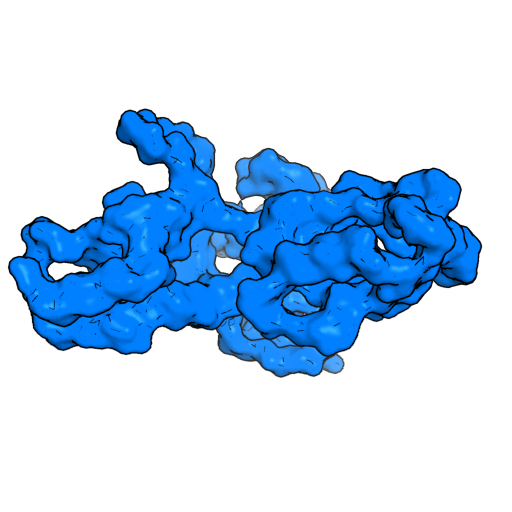AAYLFFNPAKLSSVPGLLEKHIGREMELFLQICSKYASQSEDWEDVLQILATAPGSSRNAALIAKAGPSSAGRGQASALRAW

Secondary structure (DSSP, 8-state):
--HHHHHHTTSGGGGB-TTT--BS--EEETTTTEEE-HHHHHHHHTT-TTT--EEETTTS---HHHHHHHHHHHHHHHHHHHSTT--TT-PPPP---TTSPPPPHHHHHHHHHHHIIIIIS-TT--TT---PPPTTEEEEEEEEE-STT------B-TTGGGGT-EEBSSPPPTTSHHHHHHHT-SSGGGS--TT-EEEEETT--SSTTTTHHHHHHHHH-SEEEEEEEEEPPPTT--HHHHHHHHHHHH-GGGGGGHHHHHHHTTT-HHHHHHHHHHHH-SSTTHHHHHHHHHHH-SS-HHHHHHHHHHS-S-S-TTTTTTTT--